Protein AF-A0A2T7SMP1-F1 (afdb_monomer_lite)

Sequence (210 aa):
MTGVRRISPHMARVTFGGPSLADFTLDGPDQQVKLYFPRPGQRVPRLPEAGTDGDVMRWYGAFQAIPEEERPWTRSYTVRSHDPLRATIDIDFVLHGDGDGAGTGPATSWARRAAPGAVLGMFGPSAYFATPVPLGTTDWLLLAGDETALPAIGTLVETLPAGARAVAYVEVVDTTEEQRFDTAGEVTVHWLHRGGAPAGRGGPLVAAVR

Foldseek 3Di:
DADWDAQFPFKIKDKDADPVLLPPDDPAFPFKKKKFAFDVPDQEADAFDDDPPPPLVCRVVSLVPPPPNRRTDIDIWGFLDADNVRSMTMTMDGQPDDDCCVPVDRRNNCSSVDDGPRYIDIDDDDPVPDDDDPAPPDQEEEAADEPRCVSRVLRRQQPHAAAHYYEYEYEYQDPRSDHDHNHNYHYHYHYHHQHPDDPPPCGPRVVVVD

Structure (mmCIF, N/CA/C/O backbone):
data_AF-A0A2T7SMP1-F1
#
_entry.id   AF-A0A2T7SMP1-F1
#
loop_
_atom_site.group_PDB
_atom_site.id
_atom_site.type_symbol
_atom_site.label_atom_id
_atom_site.label_alt_id
_atom_site.label_comp_id
_atom_site.label_asym_id
_atom_site.label_entity_id
_atom_site.label_seq_id
_atom_site.pdbx_PDB_ins_code
_atom_site.Cartn_x
_atom_site.Cartn_y
_atom_site.Cartn_z
_atom_site.occupancy
_atom_site.B_iso_or_equiv
_atom_site.auth_seq_id
_atom_site.auth_comp_id
_atom_site.auth_asym_id
_atom_site.auth_atom_id
_atom_site.pdbx_PDB_model_num
ATOM 1 N N . MET A 1 1 ? 10.612 -7.355 -7.972 1.00 91.94 1 MET A N 1
ATOM 2 C CA . MET A 1 1 ? 9.636 -8.216 -7.272 1.00 91.94 1 MET A CA 1
ATOM 3 C C . MET A 1 1 ? 10.308 -9.518 -6.867 1.00 91.94 1 MET A C 1
ATOM 5 O O . MET A 1 1 ? 10.956 -10.137 -7.707 1.00 91.94 1 MET A O 1
ATOM 9 N N . THR A 1 2 ? 10.132 -9.929 -5.615 1.00 96.12 2 THR A N 1
ATOM 10 C CA . THR A 1 2 ? 10.680 -11.167 -5.034 1.00 96.12 2 THR A CA 1
ATOM 11 C C . THR A 1 2 ? 9.598 -12.193 -4.680 1.00 96.12 2 THR A C 1
ATOM 13 O O . THR A 1 2 ? 9.907 -13.378 -4.615 1.00 96.12 2 THR A O 1
ATOM 16 N N . GLY A 1 3 ? 8.335 -11.780 -4.522 1.00 96.88 3 GLY A N 1
ATOM 17 C CA . GLY A 1 3 ? 7.224 -12.683 -4.212 1.00 96.88 3 GLY A CA 1
ATOM 18 C C . GLY A 1 3 ? 5.852 -12.074 -4.502 1.00 96.88 3 GLY A C 1
ATOM 19 O O . GLY A 1 3 ? 5.716 -10.858 -4.615 1.00 96.88 3 GLY A O 1
ATOM 20 N N . VAL A 1 4 ? 4.842 -12.931 -4.660 1.00 97.25 4 VAL A N 1
ATOM 21 C CA . VAL A 1 4 ? 3.424 -12.553 -4.781 1.00 97.25 4 VAL A CA 1
ATOM 22 C C . VAL A 1 4 ? 2.568 -13.568 -4.036 1.00 97.25 4 VAL A C 1
ATOM 24 O O . VAL A 1 4 ? 2.830 -14.769 -4.102 1.00 97.25 4 VAL A O 1
ATOM 27 N N . ARG A 1 5 ? 1.526 -13.092 -3.355 1.00 96.31 5 ARG A N 1
ATOM 28 C CA . ARG A 1 5 ? 0.488 -13.933 -2.750 1.00 96.31 5 ARG A CA 1
ATOM 29 C C . ARG A 1 5 ? -0.893 -13.320 -2.953 1.00 96.31 5 ARG A C 1
ATOM 31 O O . ARG A 1 5 ? -1.039 -12.099 -2.944 1.00 96.31 5 ARG A O 1
ATOM 38 N N . ARG A 1 6 ? -1.914 -14.160 -3.116 1.00 96.00 6 ARG A N 1
ATOM 39 C CA . ARG A 1 6 ? -3.316 -13.720 -3.061 1.00 96.00 6 ARG A CA 1
ATOM 40 C C . ARG A 1 6 ? -3.722 -13.548 -1.599 1.00 96.00 6 ARG A C 1
ATOM 42 O O . ARG A 1 6 ? -3.486 -14.449 -0.799 1.00 96.00 6 ARG A O 1
ATOM 49 N N . ILE A 1 7 ? -4.258 -12.378 -1.2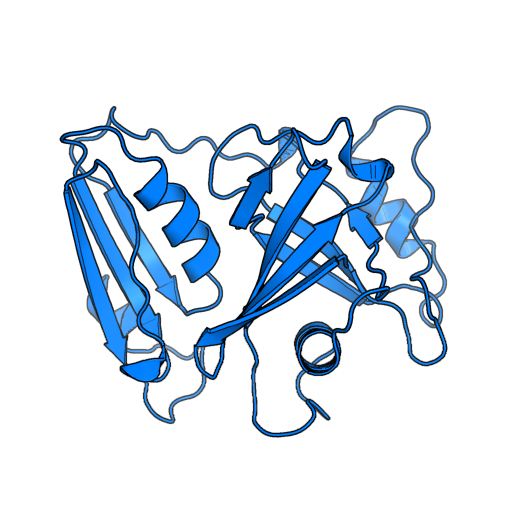67 1.00 97.25 7 ILE A N 1
ATOM 50 C CA . ILE A 1 7 ? -4.800 -12.051 0.060 1.00 97.25 7 ILE A CA 1
ATOM 51 C C . ILE A 1 7 ? -6.271 -12.449 0.119 1.00 97.25 7 ILE A C 1
ATOM 53 O O . ILE A 1 7 ? -6.702 -13.108 1.056 1.00 97.25 7 ILE A O 1
ATOM 57 N N . SER A 1 8 ? -6.981 -12.100 -0.945 1.00 96.56 8 SER A N 1
ATOM 58 C CA . SER A 1 8 ? -8.373 -12.411 -1.242 1.00 96.56 8 SER A CA 1
ATOM 59 C C . SER A 1 8 ? -8.496 -12.653 -2.758 1.00 96.56 8 SER A C 1
ATOM 61 O O . SER A 1 8 ? -7.500 -12.489 -3.486 1.00 96.56 8 SER A O 1
ATOM 63 N N . PRO A 1 9 ? -9.669 -13.055 -3.278 1.00 94.56 9 PRO A N 1
ATOM 64 C CA . PRO A 1 9 ? -9.883 -13.176 -4.721 1.00 94.56 9 PRO A CA 1
ATOM 65 C C . PRO A 1 9 ? -9.501 -11.917 -5.518 1.00 94.56 9 PRO A C 1
ATOM 67 O O . PRO A 1 9 ? -8.866 -12.036 -6.573 1.00 94.56 9 PRO A O 1
ATOM 70 N N . HIS A 1 10 ? -9.796 -10.725 -4.989 1.00 93.94 10 HIS A N 1
ATOM 71 C CA . HIS A 1 10 ? -9.560 -9.440 -5.649 1.00 93.94 10 HIS A CA 1
ATOM 72 C C . HIS A 1 10 ? -8.404 -8.615 -5.066 1.00 93.94 10 HIS A C 1
ATOM 74 O O . HIS A 1 10 ? -8.200 -7.479 -5.499 1.00 93.94 10 HIS A O 1
ATOM 80 N N . MET A 1 11 ? -7.572 -9.176 -4.181 1.00 96.81 11 MET A N 1
ATOM 81 C CA . MET A 1 11 ? -6.364 -8.505 -3.688 1.00 96.81 11 MET A CA 1
ATOM 82 C C . MET A 1 11 ? -5.120 -9.394 -3.753 1.00 96.81 11 MET A C 1
ATOM 84 O O . MET A 1 11 ? -5.096 -10.532 -3.279 1.00 96.81 11 MET A O 1
ATOM 88 N N . ALA A 1 12 ? -4.037 -8.855 -4.316 1.00 97.44 12 ALA A N 1
ATOM 89 C CA . ALA A 1 12 ? -2.725 -9.499 -4.322 1.00 97.44 12 ALA A CA 1
ATOM 90 C C . ALA A 1 12 ? -1.701 -8.654 -3.576 1.00 97.44 12 ALA A C 1
ATOM 92 O O . ALA A 1 12 ? -1.540 -7.479 -3.891 1.00 97.44 12 ALA A O 1
ATOM 93 N N . ARG A 1 13 ? -0.936 -9.277 -2.683 1.00 98.31 13 ARG A N 1
ATOM 94 C CA . ARG A 1 13 ? 0.256 -8.663 -2.107 1.00 98.31 13 ARG A CA 1
ATOM 95 C C . ARG A 1 13 ? 1.464 -9.021 -2.935 1.00 98.31 13 ARG A C 1
ATOM 97 O O . ARG A 1 13 ? 1.716 -10.203 -3.186 1.00 98.31 13 ARG A O 1
ATOM 104 N N . VAL A 1 14 ? 2.214 -8.007 -3.332 1.00 98.50 14 VAL A N 1
ATOM 105 C CA . VAL A 1 14 ? 3.463 -8.159 -4.067 1.00 98.50 14 VAL A CA 1
ATOM 106 C C . VAL A 1 14 ? 4.607 -7.640 -3.214 1.00 98.50 14 VAL A C 1
ATOM 108 O O . VAL A 1 14 ? 4.608 -6.478 -2.811 1.00 98.50 14 VAL A O 1
ATOM 111 N N . THR A 1 15 ? 5.595 -8.500 -2.990 1.00 98.50 15 THR A N 1
ATOM 112 C CA . THR A 1 15 ? 6.830 -8.154 -2.291 1.00 98.50 15 THR A CA 1
ATOM 113 C C . THR A 1 15 ? 7.858 -7.663 -3.303 1.00 98.50 15 THR A C 1
ATOM 115 O O . THR A 1 15 ? 8.213 -8.356 -4.271 1.00 98.50 15 THR A O 1
ATOM 118 N N . PHE A 1 16 ? 8.361 -6.457 -3.082 1.00 98.12 16 PHE A N 1
ATOM 119 C CA . PHE A 1 16 ? 9.477 -5.876 -3.812 1.00 98.12 16 PHE A CA 1
ATOM 120 C C . PHE A 1 16 ? 10.720 -5.906 -2.937 1.00 98.12 16 PHE A C 1
ATOM 122 O O . PHE A 1 16 ? 10.654 -5.708 -1.734 1.00 98.12 16 PHE A O 1
ATOM 129 N N . GLY A 1 17 ? 11.855 -6.171 -3.567 1.00 96.38 17 GLY A N 1
ATOM 130 C CA . GLY A 1 17 ? 13.166 -6.198 -2.940 1.00 96.38 17 GLY A CA 1
ATOM 131 C C . GLY A 1 17 ? 14.204 -5.710 -3.938 1.00 96.38 17 GLY A C 1
ATOM 132 O O . GLY A 1 17 ? 13.927 -5.650 -5.143 1.00 96.38 17 GLY A O 1
ATOM 133 N N . GLY A 1 18 ? 15.395 -5.403 -3.442 1.00 90.88 18 GLY A N 1
ATOM 134 C CA . GLY A 1 18 ? 16.550 -5.045 -4.257 1.00 90.88 18 GLY A CA 1
ATOM 135 C C . GLY A 1 18 ? 17.440 -4.015 -3.565 1.00 90.88 18 GLY A C 1
ATOM 136 O O . GLY A 1 18 ? 17.002 -3.384 -2.605 1.00 90.88 18 GLY A O 1
ATOM 137 N N . PRO A 1 19 ? 18.673 -3.802 -4.060 1.00 90.44 19 PRO A N 1
ATOM 138 C CA . PRO A 1 19 ? 19.633 -2.902 -3.418 1.00 90.44 19 PRO A CA 1
ATOM 139 C C . PRO A 1 19 ? 19.123 -1.465 -3.241 1.00 90.44 19 PRO A C 1
ATOM 141 O O . PRO A 1 19 ? 19.482 -0.804 -2.278 1.00 90.44 19 PRO A O 1
ATOM 144 N N . SER A 1 20 ? 18.241 -0.993 -4.128 1.00 90.06 20 SER A N 1
ATOM 145 C CA . SER A 1 20 ? 17.636 0.346 -4.053 1.00 90.06 20 SER A CA 1
ATOM 146 C C . SER A 1 20 ? 16.701 0.561 -2.854 1.00 90.06 20 SER A C 1
ATOM 148 O O . SER A 1 20 ? 16.248 1.682 -2.658 1.00 90.06 20 SER A O 1
ATOM 150 N N . LEU A 1 21 ? 16.385 -0.485 -2.082 1.00 94.81 21 LEU A N 1
ATOM 151 C CA . LEU A 1 21 ? 15.593 -0.395 -0.851 1.00 94.81 21 LEU A CA 1
ATOM 152 C C . LEU A 1 21 ? 16.450 -0.450 0.423 1.00 94.81 21 LEU A C 1
ATOM 154 O O . LEU A 1 21 ? 15.887 -0.462 1.511 1.00 94.81 21 LEU A O 1
ATOM 158 N N . ALA A 1 22 ? 17.784 -0.493 0.315 1.00 92.25 22 ALA A N 1
ATOM 159 C CA . ALA A 1 22 ? 18.668 -0.609 1.480 1.00 92.25 22 ALA A CA 1
ATOM 160 C C . ALA A 1 22 ? 18.499 0.549 2.480 1.00 92.25 22 ALA A C 1
ATOM 162 O O . ALA A 1 22 ? 18.493 0.316 3.684 1.00 92.25 22 ALA A O 1
ATOM 163 N N . ASP A 1 23 ? 18.293 1.764 1.970 1.00 90.88 23 ASP A N 1
ATOM 164 C CA . ASP A 1 23 ? 18.106 2.980 2.771 1.00 90.88 23 ASP A CA 1
ATOM 165 C C . ASP A 1 23 ? 16.633 3.427 2.817 1.00 90.88 23 ASP A C 1
ATOM 167 O O . ASP A 1 23 ? 16.328 4.582 3.114 1.00 90.88 23 ASP A O 1
ATOM 171 N N . PHE A 1 24 ? 15.699 2.538 2.463 1.00 93.38 24 PHE A N 1
ATOM 172 C CA . PHE A 1 24 ? 14.277 2.856 2.470 1.00 93.38 24 PHE A CA 1
ATOM 173 C C . PHE A 1 24 ? 13.780 3.036 3.906 1.00 93.38 24 PHE A C 1
ATOM 175 O O . PHE A 1 24 ? 14.032 2.204 4.776 1.00 93.38 24 PHE A O 1
ATOM 182 N N . THR A 1 25 ? 13.020 4.098 4.154 1.00 91.88 25 THR A N 1
ATOM 183 C CA . THR A 1 25 ? 12.406 4.362 5.456 1.00 91.88 25 THR A CA 1
ATOM 184 C C . THR A 1 25 ? 10.935 4.715 5.303 1.00 91.88 25 THR A C 1
ATOM 186 O O . THR A 1 25 ? 10.490 5.206 4.264 1.00 91.88 25 THR A O 1
ATOM 189 N N . LEU A 1 26 ? 10.179 4.440 6.365 1.00 91.31 26 LEU A N 1
ATOM 190 C CA . LEU A 1 26 ? 8.826 4.940 6.551 1.00 91.31 26 LEU A CA 1
ATOM 191 C C . LEU A 1 26 ? 8.829 5.895 7.747 1.00 91.31 26 LEU A C 1
ATOM 193 O O . LEU A 1 26 ? 9.394 5.576 8.791 1.00 91.31 26 LEU A O 1
ATOM 197 N N . ASP A 1 27 ? 8.187 7.043 7.586 1.00 89.56 27 ASP A N 1
ATOM 198 C CA . ASP A 1 27 ? 7.904 8.024 8.633 1.00 89.56 27 ASP A CA 1
ATOM 199 C C . ASP A 1 27 ? 6.663 7.638 9.460 1.00 89.56 27 ASP A C 1
ATOM 201 O O . ASP A 1 27 ? 6.461 8.156 10.557 1.00 89.56 27 ASP A O 1
ATOM 205 N N . GLY A 1 28 ? 5.814 6.740 8.946 1.00 90.00 28 GLY A N 1
ATOM 206 C CA . GLY A 1 28 ? 4.606 6.290 9.633 1.00 90.00 28 GLY A CA 1
ATOM 207 C C . GLY A 1 28 ? 3.697 5.401 8.777 1.00 90.00 28 GLY A C 1
ATOM 208 O O . GLY A 1 28 ? 4.055 5.041 7.652 1.00 90.00 28 GLY A O 1
ATOM 209 N N . PRO A 1 29 ? 2.518 5.025 9.303 1.00 93.44 29 PRO A N 1
ATOM 210 C CA . PRO A 1 29 ? 1.488 4.335 8.531 1.00 93.44 29 PRO A CA 1
ATOM 211 C C . PRO A 1 29 ? 0.877 5.252 7.461 1.00 93.44 29 PRO A C 1
ATOM 213 O O . PRO A 1 29 ? 1.098 6.462 7.460 1.00 93.44 29 PRO A O 1
ATOM 216 N N . ASP A 1 30 ? 0.103 4.662 6.548 1.00 93.50 30 ASP A N 1
ATOM 217 C CA . ASP A 1 30 ? -0.563 5.353 5.433 1.00 93.50 30 ASP A CA 1
ATOM 218 C C . ASP A 1 30 ? 0.387 6.172 4.533 1.00 93.50 30 ASP A C 1
ATOM 220 O O . ASP A 1 30 ? 0.048 7.211 3.965 1.00 93.50 30 ASP A O 1
ATOM 224 N N . GLN A 1 31 ? 1.626 5.702 4.373 1.00 93.38 31 GLN A N 1
ATOM 225 C CA . GLN A 1 31 ? 2.548 6.300 3.417 1.00 93.38 31 GLN A CA 1
ATOM 226 C C . GLN A 1 31 ? 2.385 5.699 2.026 1.00 93.38 31 GLN A C 1
ATOM 228 O O . GLN A 1 31 ? 2.360 4.481 1.834 1.00 93.38 31 GLN A O 1
ATOM 233 N N . GLN A 1 32 ? 2.321 6.585 1.033 1.00 92.69 32 GLN A N 1
ATOM 234 C CA . GLN A 1 32 ? 2.176 6.214 -0.367 1.00 92.69 32 GLN A CA 1
ATOM 235 C C . GLN A 1 32 ? 3.464 6.398 -1.172 1.00 92.69 32 GLN A C 1
ATOM 237 O O . GLN A 1 32 ? 4.263 7.307 -0.943 1.00 92.69 32 GLN A O 1
ATOM 242 N N . VAL A 1 33 ? 3.592 5.573 -2.204 1.00 95.00 33 VAL A N 1
ATOM 243 C CA . VAL A 1 33 ? 4.583 5.683 -3.274 1.00 95.00 33 VAL A CA 1
ATOM 244 C C . VAL A 1 33 ? 3.887 5.905 -4.612 1.00 95.00 33 VAL A C 1
ATOM 246 O O . VAL A 1 33 ? 2.733 5.517 -4.812 1.00 95.00 33 VAL A O 1
ATOM 249 N N . LYS A 1 34 ? 4.603 6.496 -5.569 1.00 94.62 34 LYS A N 1
ATOM 250 C CA . LYS A 1 34 ? 4.237 6.421 -6.987 1.00 94.62 34 LYS A CA 1
ATOM 251 C C . LYS A 1 34 ? 4.958 5.236 -7.606 1.00 94.62 34 LYS A C 1
ATOM 253 O O . LYS A 1 34 ? 6.185 5.202 -7.617 1.00 94.62 34 LYS A O 1
ATOM 258 N N . LEU A 1 35 ? 4.204 4.294 -8.158 1.00 96.62 35 LEU A N 1
ATOM 259 C CA . LEU A 1 35 ? 4.761 3.198 -8.942 1.00 96.62 35 LEU A CA 1
ATOM 260 C C . LEU A 1 35 ? 4.742 3.546 -10.425 1.00 96.62 35 LEU A C 1
ATOM 262 O O . LEU A 1 35 ? 3.717 3.989 -10.947 1.00 96.62 35 LEU A O 1
ATOM 266 N N . TYR A 1 36 ? 5.863 3.307 -11.097 1.00 96.81 36 TYR A N 1
ATOM 267 C CA . TYR A 1 36 ? 6.014 3.431 -12.541 1.00 96.81 36 TYR A CA 1
ATOM 268 C C . TYR A 1 36 ? 5.921 2.050 -13.185 1.00 96.81 36 TYR A C 1
ATOM 270 O O . TYR A 1 36 ? 6.739 1.169 -12.912 1.00 96.81 36 TYR A O 1
ATOM 278 N N . PHE A 1 37 ? 4.933 1.869 -14.056 1.00 96.25 37 PHE A N 1
ATOM 279 C CA . PHE A 1 37 ? 4.685 0.629 -14.780 1.00 96.25 37 PHE A CA 1
ATOM 280 C C . PHE A 1 37 ? 5.280 0.713 -16.186 1.00 96.25 37 PHE A C 1
ATOM 282 O O . PHE A 1 37 ? 5.068 1.721 -16.872 1.00 96.25 37 PHE A O 1
ATOM 289 N N . PRO A 1 38 ? 5.999 -0.330 -16.635 1.00 94.25 38 PRO A N 1
ATOM 290 C CA . PRO A 1 38 ? 6.563 -0.362 -17.977 1.00 94.25 38 PRO A CA 1
ATOM 291 C C . PRO A 1 38 ? 5.463 -0.335 -19.044 1.00 94.25 38 PRO A C 1
ATOM 293 O O . PRO A 1 38 ? 4.367 -0.870 -18.845 1.00 94.25 38 PRO A O 1
ATOM 296 N N . ARG A 1 39 ? 5.767 0.269 -20.195 1.00 92.75 39 ARG A N 1
ATOM 297 C CA . ARG A 1 39 ? 4.910 0.203 -21.385 1.00 92.75 39 ARG A CA 1
ATOM 298 C C . ARG A 1 39 ? 4.996 -1.175 -22.052 1.00 92.75 39 ARG A C 1
ATOM 300 O O . ARG A 1 39 ? 5.945 -1.921 -21.797 1.00 92.75 39 ARG A O 1
ATOM 307 N N . PRO A 1 40 ? 4.030 -1.544 -22.916 1.00 88.44 40 PRO A N 1
ATOM 308 C CA . PRO A 1 40 ? 4.137 -2.758 -23.721 1.00 88.44 40 PRO A CA 1
ATOM 309 C C . PRO A 1 40 ? 5.488 -2.828 -24.448 1.00 88.44 40 PRO A C 1
ATOM 311 O O . PRO A 1 40 ? 5.928 -1.849 -25.039 1.00 88.44 40 PRO A O 1
ATOM 314 N N . GLY A 1 41 ? 6.164 -3.976 -24.364 1.00 88.75 41 GLY A N 1
ATOM 315 C CA . GLY A 1 41 ? 7.509 -4.171 -24.924 1.00 88.75 41 GLY A CA 1
ATOM 316 C C . GLY A 1 41 ? 8.669 -3.770 -24.002 1.00 88.75 41 GLY A C 1
ATOM 317 O O . GLY A 1 41 ? 9.805 -4.155 -24.268 1.00 88.75 41 GLY A O 1
ATOM 318 N N . GLN A 1 42 ? 8.417 -3.078 -22.886 1.00 91.50 42 GLN A N 1
ATOM 319 C CA . GLN A 1 42 ? 9.446 -2.731 -21.904 1.00 91.50 42 GLN A CA 1
ATOM 320 C C . GLN A 1 42 ? 9.476 -3.739 -20.745 1.00 91.50 42 GLN A C 1
ATOM 322 O O . GLN A 1 42 ? 8.447 -4.080 -20.164 1.00 91.50 42 GLN A O 1
ATOM 327 N N . ARG A 1 43 ? 10.677 -4.194 -20.362 1.00 90.38 43 ARG A N 1
ATOM 328 C CA . ARG A 1 43 ? 10.877 -5.003 -19.139 1.00 90.38 43 ARG A CA 1
ATOM 329 C C . ARG A 1 43 ? 11.032 -4.152 -17.879 1.00 90.38 43 ARG A C 1
ATOM 331 O O . ARG A 1 43 ? 10.679 -4.598 -16.793 1.00 90.38 43 ARG A O 1
ATOM 338 N N . VAL A 1 44 ? 11.597 -2.959 -18.039 1.00 93.38 44 VAL A N 1
ATOM 339 C CA . VAL A 1 44 ? 11.878 -1.981 -16.985 1.00 93.38 44 VAL A CA 1
ATOM 340 C C . VAL A 1 44 ? 11.308 -0.644 -17.464 1.00 93.38 44 VAL A C 1
ATOM 342 O O . VAL A 1 44 ? 11.516 -0.308 -18.632 1.00 93.38 44 VAL A O 1
ATOM 345 N N . PRO A 1 45 ? 10.564 0.100 -16.630 1.00 94.38 45 PRO A N 1
ATOM 346 C CA . PRO A 1 45 ? 10.021 1.398 -17.024 1.00 94.38 45 PRO A CA 1
ATOM 347 C C . PRO A 1 45 ? 11.132 2.429 -17.238 1.00 94.38 45 PRO A C 1
ATOM 349 O O . PRO A 1 45 ? 12.125 2.442 -16.508 1.00 94.38 45 PRO A O 1
ATOM 352 N N . ARG A 1 46 ? 10.929 3.353 -18.183 1.00 94.06 46 ARG A N 1
ATOM 353 C CA . ARG A 1 46 ? 11.755 4.561 -18.286 1.00 94.06 46 ARG A CA 1
ATOM 354 C C . ARG A 1 46 ? 11.489 5.446 -17.068 1.00 94.06 46 ARG A C 1
ATOM 356 O O . ARG A 1 46 ? 10.377 5.938 -16.904 1.00 94.06 46 ARG A O 1
ATOM 363 N N . LEU A 1 47 ? 12.482 5.634 -16.204 1.00 93.38 47 LEU A N 1
ATOM 364 C CA . LEU A 1 47 ? 12.330 6.487 -15.024 1.00 93.38 47 LEU A CA 1
ATOM 365 C C . LEU A 1 47 ? 12.558 7.965 -15.378 1.00 93.38 47 LEU A C 1
ATOM 367 O O . LEU A 1 47 ? 13.366 8.247 -16.269 1.00 93.38 47 LEU A O 1
ATOM 371 N N . PRO A 1 48 ? 11.876 8.901 -14.691 1.00 90.00 48 PRO A N 1
ATOM 372 C CA . PRO A 1 48 ? 12.241 10.314 -14.722 1.00 90.00 48 PRO A CA 1
ATOM 373 C C . PRO A 1 48 ? 13.695 10.501 -14.295 1.00 90.00 48 PRO A C 1
ATOM 375 O O . PRO A 1 48 ? 14.169 9.805 -13.396 1.00 90.00 48 PRO A O 1
ATOM 378 N N . GLU A 1 49 ? 14.395 11.445 -14.921 1.00 85.31 49 GLU A N 1
ATOM 379 C CA . GLU A 1 49 ? 15.737 11.817 -14.478 1.00 85.31 49 GLU A CA 1
ATOM 380 C C . GLU A 1 49 ? 15.668 12.394 -13.061 1.00 85.31 49 GLU A C 1
ATOM 382 O O . GLU A 1 49 ? 14.827 13.245 -12.758 1.00 85.31 49 GLU A O 1
ATOM 387 N N . ALA A 1 50 ? 16.527 11.892 -12.173 1.00 75.06 50 ALA A N 1
ATOM 388 C CA . ALA A 1 50 ? 16.601 12.390 -10.810 1.00 75.06 50 ALA A CA 1
ATOM 389 C C . ALA A 1 50 ? 17.191 13.807 -10.813 1.00 75.06 50 ALA A C 1
ATOM 391 O O . ALA A 1 50 ? 18.245 14.044 -11.406 1.00 75.06 50 ALA A O 1
ATOM 392 N N . GLY A 1 51 ? 16.528 14.743 -10.131 1.00 69.44 51 GLY A N 1
ATOM 393 C CA . GLY A 1 51 ? 17.111 16.053 -9.854 1.00 69.44 51 GLY A CA 1
ATOM 394 C C . GLY A 1 51 ? 18.352 15.907 -8.971 1.00 69.44 51 GLY A C 1
ATOM 395 O O . GLY A 1 51 ? 18.375 15.090 -8.053 1.00 69.44 51 GLY A O 1
ATOM 396 N N . THR A 1 52 ? 19.394 16.690 -9.241 1.00 71.81 52 THR A N 1
ATOM 397 C CA . THR A 1 52 ? 20.658 16.655 -8.480 1.00 71.81 52 THR A CA 1
ATOM 398 C C . THR A 1 52 ? 20.635 17.521 -7.218 1.00 71.81 52 THR A C 1
ATOM 400 O O . THR A 1 52 ? 21.610 17.554 -6.477 1.00 71.81 52 THR A O 1
ATOM 403 N N . ASP A 1 53 ? 19.554 18.264 -6.994 1.00 72.25 53 ASP A N 1
ATOM 404 C CA . ASP A 1 53 ? 19.399 19.287 -5.954 1.00 72.25 53 ASP A CA 1
ATOM 405 C C . ASP A 1 53 ? 18.509 18.848 -4.781 1.00 72.25 53 ASP A C 1
ATOM 407 O O . ASP A 1 53 ? 18.330 19.607 -3.831 1.00 72.25 53 ASP A O 1
ATOM 411 N N . GLY A 1 54 ? 17.955 17.633 -4.832 1.00 69.19 54 GLY A N 1
ATOM 412 C CA . GLY A 1 54 ? 17.068 17.108 -3.793 1.00 69.19 54 GLY A CA 1
ATOM 413 C C . GLY A 1 54 ? 15.671 17.739 -3.776 1.00 69.19 54 GLY A C 1
ATOM 414 O O . GLY A 1 54 ? 14.902 17.465 -2.855 1.00 69.19 54 GLY A O 1
ATOM 415 N N . ASP A 1 55 ? 15.312 18.553 -4.777 1.00 79.88 55 ASP A N 1
ATOM 416 C CA . ASP A 1 55 ? 13.974 19.134 -4.885 1.00 79.88 55 ASP A CA 1
ATOM 417 C C . ASP A 1 55 ? 12.965 18.059 -5.307 1.00 79.88 55 ASP A C 1
ATOM 419 O O . ASP A 1 55 ? 12.777 17.744 -6.490 1.00 79.88 55 ASP A O 1
ATOM 423 N N . VAL A 1 56 ? 12.286 17.500 -4.304 1.00 75.81 56 VAL A N 1
ATOM 424 C CA . VAL A 1 56 ? 11.291 16.442 -4.486 1.00 75.81 56 VAL A CA 1
ATOM 425 C C . VAL A 1 56 ? 10.136 16.859 -5.381 1.00 75.81 56 VAL A C 1
ATOM 427 O O . VAL A 1 56 ? 9.470 15.964 -5.877 1.00 75.81 56 VAL A O 1
ATOM 430 N N . MET A 1 57 ? 9.891 18.153 -5.627 1.00 81.88 57 MET A N 1
ATOM 431 C CA . MET A 1 57 ? 8.790 18.629 -6.472 1.00 81.88 57 MET A CA 1
ATOM 432 C C . MET A 1 57 ? 9.116 18.580 -7.969 1.00 81.88 57 MET A C 1
ATOM 434 O O . MET A 1 57 ? 8.199 18.514 -8.793 1.00 81.88 57 MET A O 1
ATOM 438 N N . ARG A 1 58 ? 10.400 18.519 -8.349 1.00 84.44 58 ARG A N 1
ATOM 439 C CA . ARG A 1 58 ? 10.828 18.444 -9.762 1.00 84.44 58 ARG A CA 1
ATOM 440 C C . ARG A 1 58 ? 10.521 17.114 -10.435 1.00 84.44 58 ARG A C 1
ATOM 442 O O . ARG A 1 58 ? 10.505 17.050 -11.666 1.00 84.44 58 ARG A O 1
ATOM 449 N N . TRP A 1 59 ? 10.212 16.079 -9.652 1.00 86.25 59 TRP A N 1
ATOM 450 C CA . TRP A 1 59 ? 9.874 14.748 -10.160 1.00 86.25 59 TRP A CA 1
ATOM 451 C C . TRP A 1 59 ? 8.794 14.793 -11.248 1.00 86.25 59 TRP A C 1
ATOM 453 O O . TRP A 1 59 ?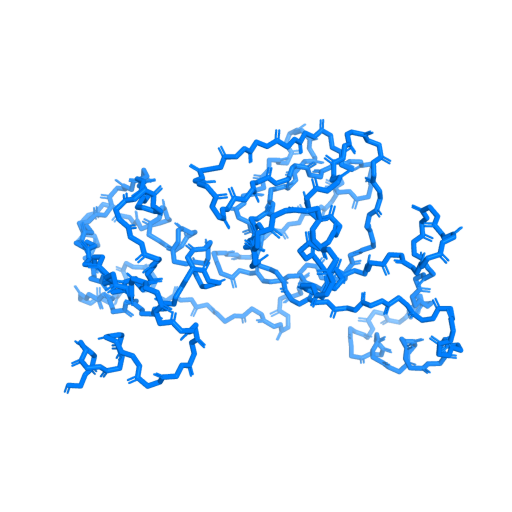 8.887 14.072 -12.240 1.00 86.25 59 TRP A O 1
ATOM 463 N N . TYR A 1 60 ? 7.787 15.660 -11.087 1.00 86.81 60 TYR A N 1
ATOM 464 C CA . TYR A 1 60 ? 6.655 15.727 -12.002 1.00 86.81 60 TYR A CA 1
ATOM 465 C C . TYR A 1 60 ? 7.042 16.363 -13.339 1.00 86.81 60 TYR A C 1
ATOM 467 O O . TYR A 1 60 ? 6.634 15.871 -14.389 1.00 86.81 60 TYR A O 1
ATOM 475 N N . GLY A 1 61 ? 7.890 17.396 -13.316 1.00 88.88 61 GLY A N 1
ATOM 476 C CA . GLY A 1 61 ? 8.450 17.994 -14.529 1.00 88.88 61 GLY A CA 1
ATOM 477 C C . GLY A 1 61 ? 9.330 17.005 -15.296 1.00 88.88 61 GLY A C 1
ATOM 478 O O . GLY A 1 61 ? 9.135 16.812 -16.494 1.00 88.88 61 GLY A O 1
ATOM 479 N N . ALA A 1 62 ? 10.226 16.301 -14.597 1.00 90.06 62 ALA A N 1
ATOM 480 C CA . ALA A 1 62 ? 11.064 15.257 -15.194 1.00 90.06 62 ALA A CA 1
ATOM 481 C C . ALA A 1 62 ? 10.227 14.099 -15.769 1.00 90.06 62 ALA A C 1
ATOM 483 O O . ALA A 1 62 ? 10.521 13.582 -16.844 1.00 90.06 62 ALA A O 1
ATOM 484 N N . PHE A 1 63 ? 9.143 13.717 -15.089 1.00 92.25 63 PHE A N 1
ATOM 485 C CA . PHE A 1 63 ? 8.197 12.719 -15.582 1.00 92.25 63 PHE A CA 1
ATOM 486 C C . PHE A 1 63 ? 7.477 13.182 -16.856 1.00 92.25 63 PHE A C 1
ATOM 488 O O . PHE A 1 63 ? 7.364 12.416 -17.815 1.00 92.25 63 PHE A O 1
ATOM 495 N N . GLN A 1 64 ? 7.014 14.435 -16.895 1.00 92.50 64 GLN A N 1
ATOM 496 C CA . GLN A 1 64 ? 6.371 15.013 -18.076 1.00 92.50 64 GLN A CA 1
ATOM 497 C C . GLN A 1 64 ? 7.339 15.209 -19.253 1.00 92.50 64 GLN A C 1
ATOM 499 O O . GLN A 1 64 ? 6.900 15.170 -20.399 1.00 92.50 64 GLN A O 1
ATOM 504 N N . ALA A 1 65 ? 8.641 15.358 -19.003 1.00 94.12 65 ALA A N 1
ATOM 505 C CA . ALA A 1 65 ? 9.646 15.493 -20.056 1.00 94.12 65 ALA A CA 1
ATOM 506 C C . ALA A 1 65 ? 9.890 14.194 -20.852 1.00 94.12 65 ALA A C 1
ATOM 508 O O . ALA A 1 65 ? 10.355 14.256 -21.989 1.00 94.12 65 ALA A O 1
ATOM 509 N N . ILE A 1 66 ? 9.555 13.020 -20.301 1.00 94.25 66 ILE A N 1
ATOM 510 C CA . ILE A 1 66 ? 9.662 11.746 -21.033 1.00 94.25 66 ILE A CA 1
ATOM 511 C C . ILE A 1 66 ? 8.631 11.735 -22.178 1.00 94.25 66 ILE A C 1
ATOM 513 O O . ILE A 1 66 ? 7.464 12.029 -21.895 1.00 94.25 66 ILE A O 1
ATOM 517 N N . PRO A 1 67 ? 8.993 11.367 -23.427 1.00 94.56 67 PRO A N 1
ATOM 518 C CA . PRO A 1 67 ? 8.042 11.209 -24.534 1.00 94.56 67 PRO A CA 1
ATOM 519 C C . PRO A 1 67 ? 6.870 10.297 -24.164 1.00 94.56 67 PRO A C 1
ATOM 521 O O . PRO A 1 67 ? 7.061 9.293 -23.483 1.00 94.56 67 PRO A O 1
ATOM 524 N N . GLU A 1 68 ? 5.649 10.620 -24.594 1.00 92.31 68 GLU A N 1
ATOM 525 C CA . GLU A 1 68 ? 4.432 9.936 -24.125 1.00 92.31 68 GLU A CA 1
ATOM 526 C C . GLU A 1 68 ? 4.445 8.415 -24.359 1.00 92.31 68 GLU A C 1
ATOM 528 O O . GLU A 1 68 ? 4.016 7.655 -23.484 1.00 92.31 68 GLU A O 1
ATOM 533 N N . GLU A 1 69 ? 4.974 7.977 -25.504 1.00 91.44 69 GLU A N 1
ATOM 534 C CA . GLU A 1 69 ? 5.137 6.564 -25.869 1.00 91.44 69 GLU A CA 1
ATOM 535 C C . GLU A 1 69 ? 6.071 5.784 -24.934 1.00 91.44 69 GLU A C 1
ATOM 537 O O . GLU A 1 69 ? 5.853 4.597 -24.692 1.00 91.44 69 GLU A O 1
ATOM 542 N N . GLU A 1 70 ? 7.072 6.452 -24.360 1.00 92.62 70 GLU A N 1
ATOM 543 C CA . GLU A 1 70 ? 8.038 5.868 -23.427 1.00 92.62 70 GLU A CA 1
ATOM 544 C C . GLU A 1 70 ? 7.673 6.134 -21.964 1.00 92.62 70 GLU A C 1
ATOM 546 O O . GLU A 1 70 ? 8.129 5.416 -21.069 1.00 92.62 70 GLU A O 1
ATOM 551 N N . ARG A 1 71 ? 6.850 7.158 -21.710 1.00 95.81 71 ARG A N 1
ATOM 552 C CA . ARG A 1 71 ? 6.492 7.619 -20.371 1.00 95.81 71 ARG A CA 1
ATOM 553 C C . ARG A 1 71 ? 5.727 6.517 -19.647 1.00 95.81 71 ARG A C 1
ATOM 555 O O . ARG A 1 71 ? 4.646 6.129 -20.112 1.00 95.81 71 ARG A O 1
ATOM 562 N N . PRO A 1 72 ? 6.233 6.013 -18.509 1.00 96.06 72 PRO A N 1
ATOM 563 C CA . PRO A 1 72 ? 5.598 4.906 -17.816 1.00 96.06 72 PRO A CA 1
ATOM 564 C C . PRO A 1 72 ? 4.211 5.313 -17.327 1.00 96.06 72 PRO A C 1
ATOM 566 O O . PRO A 1 72 ? 3.952 6.477 -17.003 1.00 96.06 72 PRO A O 1
ATOM 569 N N . TRP A 1 73 ? 3.306 4.344 -17.221 1.00 95.25 73 TRP A N 1
ATOM 570 C CA . TRP A 1 73 ? 2.075 4.596 -16.480 1.00 95.25 73 TRP A CA 1
ATOM 571 C C . TRP A 1 73 ? 2.412 4.786 -15.003 1.00 95.25 73 TRP A C 1
ATOM 573 O O . TRP A 1 73 ? 3.275 4.089 -14.479 1.00 95.25 73 TRP A O 1
ATOM 583 N N . THR A 1 74 ? 1.726 5.701 -14.320 1.00 94.81 74 THR A N 1
ATOM 584 C CA . THR A 1 74 ? 1.947 5.959 -12.890 1.00 94.81 74 THR A CA 1
ATOM 585 C C . THR A 1 74 ? 0.677 5.748 -12.076 1.00 94.81 74 THR A C 1
ATOM 587 O O . THR A 1 74 ? -0.412 6.118 -12.525 1.00 94.81 74 THR A O 1
ATOM 590 N N . ARG A 1 75 ? 0.788 5.136 -10.893 1.00 95.44 75 ARG A N 1
ATOM 591 C CA . ARG A 1 75 ? -0.307 4.996 -9.917 1.00 95.44 75 ARG A CA 1
ATOM 592 C C . ARG A 1 75 ? 0.219 5.172 -8.495 1.00 95.44 75 ARG A C 1
ATOM 594 O O . ARG A 1 75 ? 1.352 4.789 -8.211 1.00 95.44 75 ARG A O 1
ATOM 601 N N . SER A 1 76 ? -0.612 5.749 -7.628 1.00 94.88 76 SER A N 1
ATOM 602 C CA . SER A 1 76 ? -0.373 5.765 -6.180 1.00 94.88 76 SER A CA 1
ATOM 603 C C . SER A 1 76 ? -0.672 4.398 -5.588 1.00 94.88 76 SER A C 1
ATOM 605 O O . SER A 1 76 ? -1.679 3.795 -5.950 1.00 94.88 76 SER A O 1
ATOM 607 N N . TYR A 1 77 ? 0.172 3.968 -4.659 1.00 97.31 77 TYR A N 1
ATOM 608 C CA . TYR A 1 77 ? -0.041 2.782 -3.841 1.00 97.31 77 TYR A CA 1
ATOM 609 C C . TYR A 1 77 ? 0.445 3.030 -2.420 1.00 97.31 77 TYR A C 1
ATOM 611 O O . TYR A 1 77 ? 1.475 3.676 -2.231 1.00 97.31 77 TYR A O 1
ATOM 619 N N . THR A 1 78 ? -0.264 2.483 -1.438 1.00 97.00 78 THR A N 1
ATOM 620 C CA . THR A 1 78 ? 0.191 2.439 -0.046 1.00 97.00 78 THR A CA 1
ATOM 621 C C . THR A 1 78 ? 1.308 1.410 0.109 1.00 97.00 78 THR A C 1
ATOM 623 O O . THR A 1 78 ? 1.215 0.295 -0.414 1.00 97.00 78 THR A O 1
ATOM 626 N N . VAL A 1 79 ? 2.349 1.761 0.862 1.00 97.38 79 VAL A N 1
ATOM 627 C CA . VAL A 1 79 ? 3.350 0.798 1.331 1.00 97.38 79 VAL A CA 1
ATOM 628 C C . VAL A 1 79 ? 2.739 0.024 2.491 1.00 97.38 79 VAL A C 1
ATOM 630 O O . VAL A 1 79 ? 2.519 0.572 3.567 1.00 97.38 79 VAL A O 1
ATOM 633 N N . ARG A 1 80 ? 2.417 -1.249 2.265 1.00 97.94 80 ARG A N 1
ATOM 634 C CA . ARG A 1 80 ? 1.656 -2.059 3.219 1.00 97.94 80 ARG A CA 1
ATOM 635 C C . ARG A 1 80 ? 2.497 -2.539 4.399 1.00 97.94 80 ARG A C 1
ATOM 637 O O . ARG A 1 80 ? 1.978 -2.662 5.507 1.00 97.94 80 ARG A O 1
ATOM 644 N N . SER A 1 81 ? 3.764 -2.844 4.153 1.00 96.94 81 SER A N 1
ATOM 645 C CA . SER A 1 81 ? 4.756 -3.175 5.176 1.00 96.94 81 SER A CA 1
ATOM 646 C C . SER A 1 81 ? 6.162 -2.982 4.622 1.00 96.94 81 SER A C 1
ATOM 648 O O . SER A 1 81 ? 6.377 -3.012 3.408 1.00 96.94 81 SER A O 1
ATOM 650 N N . HIS A 1 82 ? 7.119 -2.791 5.525 1.00 96.88 82 HIS A N 1
ATOM 651 C CA . HIS A 1 82 ? 8.535 -2.650 5.220 1.00 96.88 82 HIS A CA 1
ATOM 652 C C . HIS A 1 82 ? 9.345 -3.532 6.177 1.00 96.88 82 HIS A C 1
ATOM 654 O O . HIS A 1 82 ? 9.175 -3.452 7.391 1.00 96.88 82 HIS A O 1
ATOM 660 N N . ASP A 1 83 ? 10.215 -4.371 5.619 1.00 96.38 83 ASP A N 1
ATOM 661 C CA . ASP A 1 83 ? 11.210 -5.155 6.346 1.00 96.38 83 ASP A CA 1
ATOM 662 C C . ASP A 1 83 ? 12.612 -4.628 5.980 1.00 96.38 83 ASP A C 1
ATOM 664 O 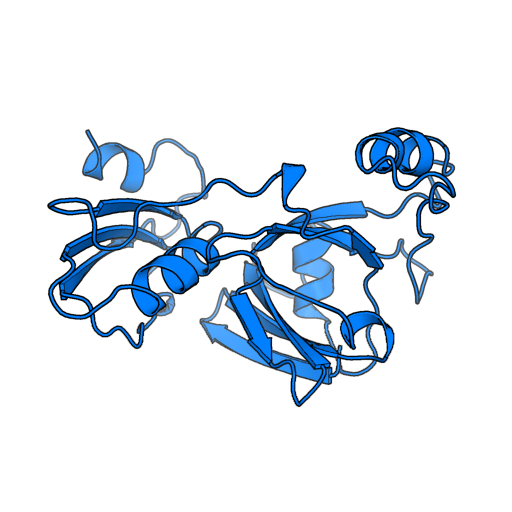O . ASP A 1 83 ? 13.118 -4.947 4.894 1.00 96.38 83 ASP A O 1
ATOM 668 N N . PRO A 1 84 ? 13.245 -3.829 6.862 1.00 94.81 84 PRO A N 1
ATOM 669 C CA . PRO A 1 84 ? 14.559 -3.248 6.599 1.00 94.81 84 PRO A CA 1
ATOM 670 C C . PRO A 1 84 ? 15.684 -4.288 6.617 1.00 94.81 84 PRO A C 1
ATOM 672 O O . PRO A 1 84 ? 16.677 -4.124 5.915 1.00 94.81 84 PRO A O 1
ATOM 675 N N . LEU A 1 85 ? 15.541 -5.388 7.369 1.00 93.88 85 LEU A N 1
ATOM 676 C CA . LEU A 1 85 ? 16.569 -6.435 7.430 1.00 93.88 85 LEU A CA 1
ATOM 677 C C . LEU A 1 85 ? 16.663 -7.191 6.107 1.00 93.88 85 LEU A C 1
ATOM 679 O O . LEU A 1 85 ? 17.746 -7.600 5.687 1.00 93.88 85 LEU A O 1
ATOM 683 N N . ARG A 1 86 ? 15.521 -7.379 5.443 1.00 95.06 86 ARG A N 1
ATOM 684 C CA . ARG A 1 86 ? 15.440 -8.018 4.126 1.00 95.06 86 ARG A CA 1
ATOM 685 C C . ARG A 1 86 ? 15.505 -7.019 2.969 1.00 95.06 86 ARG A C 1
ATOM 687 O O . ARG A 1 86 ? 15.551 -7.464 1.822 1.00 95.06 86 ARG A O 1
ATOM 694 N N . ALA A 1 87 ? 15.500 -5.714 3.254 1.00 96.25 87 ALA A N 1
ATOM 695 C CA . ALA A 1 87 ? 15.341 -4.636 2.278 1.00 96.25 87 ALA A CA 1
ATOM 696 C C . ALA A 1 87 ? 14.149 -4.894 1.336 1.00 96.25 87 ALA A C 1
ATOM 698 O O . ALA A 1 87 ? 14.278 -4.886 0.105 1.00 96.25 87 ALA A O 1
ATOM 699 N N . THR A 1 88 ? 12.988 -5.201 1.925 1.00 97.81 88 THR A N 1
ATOM 700 C CA . THR A 1 88 ? 11.761 -5.498 1.179 1.00 97.81 88 THR A CA 1
ATOM 701 C C . THR A 1 88 ? 10.586 -4.652 1.621 1.00 97.81 88 THR A C 1
ATOM 703 O O . THR A 1 88 ? 10.400 -4.411 2.809 1.00 97.81 88 THR A O 1
ATOM 706 N N . ILE A 1 89 ? 9.740 -4.289 0.664 1.00 98.38 89 ILE A N 1
ATOM 707 C CA . ILE A 1 89 ? 8.438 -3.674 0.914 1.00 98.38 89 ILE A CA 1
ATOM 708 C C . ILE A 1 89 ? 7.336 -4.536 0.316 1.00 98.38 89 ILE A C 1
ATOM 710 O O . ILE A 1 89 ? 7.527 -5.158 -0.732 1.00 98.38 89 ILE A O 1
ATOM 714 N N . ASP A 1 90 ? 6.170 -4.522 0.946 1.00 98.44 90 ASP A N 1
ATOM 715 C CA . ASP A 1 90 ? 4.960 -5.100 0.382 1.00 98.44 90 ASP A CA 1
ATOM 716 C C . ASP A 1 90 ? 4.018 -4.007 -0.108 1.00 98.44 90 ASP A C 1
ATOM 718 O O . ASP A 1 90 ? 3.842 -2.969 0.533 1.00 98.44 90 ASP A O 1
ATOM 722 N N . ILE A 1 91 ? 3.377 -4.272 -1.242 1.00 98.62 91 ILE A N 1
ATOM 723 C CA . ILE A 1 91 ? 2.324 -3.428 -1.800 1.00 98.62 91 ILE A CA 1
ATOM 724 C C . ILE A 1 91 ? 1.136 -4.313 -2.164 1.00 98.62 91 ILE A C 1
ATOM 726 O O . ILE A 1 91 ? 1.294 -5.332 -2.844 1.00 98.62 91 ILE A O 1
ATOM 730 N N . ASP A 1 92 ? -0.050 -3.898 -1.730 1.00 98.44 92 ASP A N 1
ATOM 731 C CA . ASP A 1 92 ? -1.306 -4.575 -2.032 1.00 98.44 92 ASP A CA 1
ATOM 732 C C . ASP A 1 92 ? -1.952 -3.965 -3.283 1.00 98.44 92 ASP A C 1
ATOM 734 O O . ASP A 1 92 ? -2.149 -2.755 -3.396 1.00 98.44 92 ASP A O 1
ATOM 738 N N . PHE A 1 93 ? -2.272 -4.825 -4.246 1.00 97.69 93 PHE A N 1
ATOM 739 C CA . PHE A 1 93 ? -2.892 -4.480 -5.516 1.00 97.69 93 PHE A CA 1
ATOM 740 C C . PHE A 1 93 ? -4.327 -4.980 -5.555 1.00 97.69 93 PHE A C 1
ATOM 742 O O . PHE A 1 93 ? -4.564 -6.189 -5.494 1.00 97.69 93 PHE A O 1
ATOM 749 N N . VAL A 1 94 ? -5.264 -4.055 -5.761 1.00 95.00 94 VAL A N 1
ATOM 750 C CA . VAL A 1 94 ? -6.642 -4.393 -6.118 1.00 95.00 94 VAL A CA 1
ATOM 751 C C . VAL A 1 94 ? -6.696 -4.918 -7.554 1.00 95.00 94 VAL A C 1
ATOM 753 O O . VAL A 1 94 ? -6.114 -4.360 -8.495 1.00 95.00 94 VAL A O 1
ATOM 756 N N . LEU A 1 95 ? -7.401 -6.029 -7.722 1.00 93.00 95 LEU A N 1
ATOM 757 C CA . LEU A 1 95 ? -7.512 -6.778 -8.961 1.00 93.00 95 LEU A CA 1
ATOM 758 C C . LEU A 1 95 ? -8.898 -6.581 -9.568 1.00 93.00 95 LEU A C 1
ATOM 760 O O . LEU A 1 95 ? -9.755 -7.464 -9.516 1.00 93.00 95 LEU A O 1
ATOM 764 N N . HIS A 1 96 ? -9.108 -5.417 -10.172 1.00 85.12 96 HIS A N 1
ATOM 765 C CA . HIS A 1 96 ? -10.354 -5.116 -10.869 1.00 85.12 96 HIS A CA 1
ATOM 766 C C . HIS A 1 96 ? -10.630 -6.086 -12.035 1.00 85.12 96 HIS A C 1
ATOM 768 O O . HIS A 1 96 ? -9.707 -6.644 -12.640 1.00 85.12 96 HIS A O 1
ATOM 774 N N . GLY A 1 97 ? -11.917 -6.260 -12.351 1.00 77.12 97 GLY A N 1
ATOM 775 C CA . GLY A 1 97 ? -12.408 -7.148 -13.410 1.00 77.12 97 GLY A CA 1
ATOM 776 C C . GLY A 1 97 ? -12.098 -8.630 -13.180 1.00 77.12 97 GLY A C 1
ATOM 777 O O . GLY A 1 97 ? -11.479 -9.001 -12.186 1.00 77.12 97 GLY A O 1
ATOM 778 N N . ASP A 1 98 ? -12.490 -9.465 -14.136 1.00 65.06 98 ASP A N 1
ATOM 779 C CA . ASP A 1 98 ? -12.197 -10.901 -14.149 1.00 65.06 98 ASP A CA 1
ATOM 780 C C . ASP A 1 98 ? -11.143 -11.247 -15.215 1.00 65.06 98 ASP A C 1
ATOM 782 O O . ASP A 1 98 ? -10.828 -10.446 -16.097 1.00 65.06 98 ASP A O 1
ATOM 786 N N . GLY A 1 99 ? -10.572 -12.453 -15.139 1.00 61.19 99 GLY A N 1
ATOM 787 C CA . GLY A 1 99 ? -9.668 -12.975 -16.172 1.00 61.19 99 GLY A CA 1
ATOM 788 C C . GLY A 1 99 ? -8.232 -12.427 -16.135 1.00 61.19 99 GLY A C 1
ATOM 789 O O . GLY A 1 99 ? -7.665 -12.172 -15.068 1.00 61.19 99 GLY A O 1
ATOM 790 N N . ASP A 1 100 ? -7.608 -12.306 -17.310 1.00 57.88 100 ASP A N 1
ATOM 791 C CA . ASP A 1 100 ? -6.177 -12.000 -17.502 1.00 57.88 100 ASP A CA 1
ATOM 792 C C . ASP A 1 100 ? -5.807 -10.508 -17.338 1.00 57.88 100 ASP A C 1
ATOM 794 O O . ASP A 1 100 ? -4.631 -10.126 -17.418 1.00 57.88 100 ASP A O 1
ATOM 798 N N . GLY A 1 101 ? -6.806 -9.662 -17.070 1.00 59.06 101 GLY A N 1
ATOM 799 C CA . GLY A 1 101 ? -6.651 -8.228 -16.859 1.00 59.06 101 GLY A CA 1
ATOM 800 C 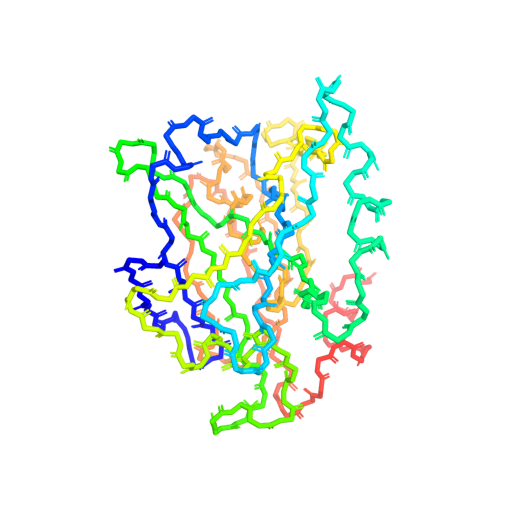C . GLY A 1 101 ? -6.650 -7.383 -18.134 1.00 59.06 101 GLY A C 1
ATOM 801 O O . GLY A 1 101 ? -6.311 -6.195 -18.053 1.00 59.06 101 GLY A O 1
ATOM 802 N N . ALA A 1 102 ? -7.005 -7.931 -19.299 1.00 55.72 102 ALA A N 1
ATOM 803 C CA . ALA A 1 102 ? -7.267 -7.124 -20.489 1.00 55.72 102 ALA A CA 1
ATOM 804 C C . ALA A 1 102 ? -8.380 -6.088 -20.204 1.00 55.72 102 ALA A C 1
ATOM 806 O O . ALA A 1 102 ? -9.438 -6.418 -19.680 1.00 55.72 102 ALA A O 1
ATOM 807 N N . GLY A 1 103 ? -8.122 -4.805 -20.481 1.00 62.59 103 GLY A N 1
ATOM 808 C CA . GLY A 1 103 ? -9.085 -3.711 -20.254 1.00 62.59 103 GLY A CA 1
ATOM 809 C C . GLY A 1 103 ? -9.182 -3.159 -18.819 1.00 62.59 103 GLY A C 1
ATOM 810 O O . GLY A 1 103 ? -9.801 -2.120 -18.621 1.00 62.59 103 GLY A O 1
ATOM 811 N N . THR A 1 104 ? -8.518 -3.768 -17.827 1.00 71.06 104 THR A N 1
ATOM 812 C CA . THR A 1 104 ? -8.626 -3.400 -16.387 1.00 71.06 104 THR A CA 1
ATOM 813 C C . THR A 1 104 ? -7.637 -2.318 -15.916 1.00 71.06 104 THR A C 1
ATOM 815 O O . THR A 1 104 ? -7.464 -2.073 -14.724 1.00 71.06 104 THR A O 1
ATOM 818 N N . GLY A 1 105 ? -6.984 -1.630 -16.855 1.00 85.62 105 GLY A N 1
ATOM 819 C CA . GLY A 1 105 ? -5.946 -0.639 -16.571 1.00 85.62 105 GLY A CA 1
ATOM 820 C C . GLY A 1 105 ? -4.568 -1.257 -16.278 1.00 85.62 105 GLY A C 1
ATOM 821 O O . GLY A 1 105 ? -4.434 -2.462 -16.053 1.00 85.62 105 GLY A O 1
ATOM 822 N N . PRO A 1 106 ? -3.499 -0.445 -16.307 1.00 90.38 106 PRO A N 1
ATOM 823 C CA . PRO A 1 106 ? -2.129 -0.954 -16.360 1.00 90.38 106 PRO A CA 1
ATOM 824 C C . PRO A 1 106 ? -1.679 -1.671 -15.085 1.00 90.38 106 PRO A C 1
ATOM 826 O O . PRO A 1 106 ? -0.970 -2.671 -15.168 1.00 90.38 106 PRO A O 1
ATOM 829 N N . ALA A 1 107 ? -2.116 -1.203 -13.915 1.00 93.00 107 ALA A N 1
ATOM 830 C CA . ALA A 1 107 ? -1.662 -1.752 -12.645 1.00 93.00 107 ALA A CA 1
ATOM 831 C C . ALA A 1 107 ? -2.305 -3.106 -12.318 1.00 93.00 107 ALA A C 1
ATOM 833 O O . ALA A 1 107 ? -1.589 -4.045 -11.981 1.00 93.00 107 ALA A O 1
ATOM 834 N N . THR A 1 108 ? -3.622 -3.255 -12.508 1.00 92.06 108 THR A N 1
ATOM 835 C CA . THR A 1 108 ? -4.296 -4.556 -12.364 1.00 92.06 108 THR A CA 1
ATOM 836 C C . THR A 1 108 ? -3.778 -5.564 -13.386 1.00 92.06 108 THR A C 1
ATOM 838 O O . THR A 1 108 ? -3.464 -6.699 -13.029 1.00 92.06 108 THR A O 1
ATOM 841 N N . SER A 1 109 ? -3.617 -5.145 -14.646 1.00 90.56 109 SER A N 1
ATOM 842 C CA . SER A 1 109 ? -3.068 -6.001 -15.700 1.00 90.56 109 SER A CA 1
ATOM 843 C C . SER A 1 109 ? -1.656 -6.492 -15.350 1.00 90.56 109 SER A C 1
ATOM 845 O O . SER A 1 109 ? -1.352 -7.675 -15.500 1.00 90.56 109 SER A O 1
ATOM 847 N N . TRP A 1 110 ? -0.803 -5.607 -14.824 1.00 93.25 110 TRP A N 1
ATOM 848 C CA . TRP A 1 110 ? 0.525 -5.970 -14.331 1.00 93.25 110 TRP A CA 1
ATOM 849 C C . TRP A 1 110 ? 0.452 -6.928 -13.133 1.00 93.25 110 TRP A C 1
ATOM 851 O O . TRP A 1 110 ? 1.066 -7.991 -13.172 1.00 93.25 110 TRP A O 1
ATOM 861 N N . ALA A 1 111 ? -0.346 -6.609 -12.109 1.00 93.62 111 ALA A N 1
ATOM 862 C CA . ALA A 1 111 ? -0.447 -7.389 -10.873 1.00 93.62 111 ALA A CA 1
ATOM 863 C C . ALA A 1 111 ? -0.982 -8.812 -11.099 1.00 93.62 111 ALA A C 1
ATOM 865 O O . ALA A 1 111 ? -0.573 -9.749 -10.417 1.00 93.62 111 ALA A O 1
ATOM 866 N N . ARG A 1 112 ? -1.867 -9.006 -12.085 1.00 91.12 112 ARG A N 1
ATOM 867 C CA . ARG A 1 112 ? -2.378 -10.333 -12.469 1.00 91.12 112 ARG A CA 1
ATOM 868 C C . ARG A 1 112 ? -1.311 -11.234 -13.093 1.00 91.12 112 ARG A C 1
ATOM 870 O O . ARG A 1 112 ? -1.415 -12.448 -12.961 1.00 91.12 112 ARG A O 1
ATOM 877 N N . ARG A 1 113 ? -0.300 -10.650 -13.741 1.00 89.88 113 ARG A N 1
ATOM 878 C CA . ARG A 1 113 ? 0.810 -11.365 -14.397 1.00 89.88 113 ARG A CA 1
ATOM 879 C C . ARG A 1 113 ? 2.127 -11.268 -13.627 1.00 89.88 113 ARG A C 1
ATOM 881 O O . ARG A 1 113 ? 3.158 -11.712 -14.128 1.00 89.88 113 ARG A O 1
ATOM 888 N N . ALA A 1 114 ? 2.108 -10.659 -12.444 1.00 89.44 114 ALA A N 1
ATOM 889 C CA . ALA A 1 114 ? 3.297 -10.413 -11.652 1.00 89.44 114 ALA A CA 1
ATOM 890 C C . ALA A 1 114 ? 3.955 -11.744 -11.265 1.00 89.44 114 ALA A C 1
ATOM 892 O O . ALA A 1 114 ? 3.329 -12.626 -10.679 1.00 89.44 114 ALA A O 1
ATOM 893 N N . ALA A 1 115 ? 5.234 -11.873 -11.597 1.00 91.62 115 ALA A N 1
ATOM 894 C CA . ALA A 1 115 ? 6.058 -13.029 -11.285 1.00 91.62 115 ALA A CA 1
ATOM 895 C C . ALA A 1 115 ? 7.432 -12.556 -10.784 1.00 91.62 115 ALA A C 1
ATOM 897 O O . ALA A 1 115 ? 7.855 -11.442 -11.128 1.00 91.62 115 ALA A O 1
ATOM 898 N N . PRO A 1 116 ? 8.143 -13.366 -9.973 1.00 94.75 116 PRO A N 1
ATOM 899 C CA . PRO A 1 116 ? 9.475 -13.013 -9.495 1.00 94.75 116 PRO A CA 1
ATOM 900 C C . PRO A 1 116 ? 10.389 -12.538 -10.632 1.00 94.75 116 PRO A C 1
ATOM 902 O O . PRO A 1 116 ? 10.398 -13.106 -11.723 1.00 94.75 116 PRO A O 1
ATOM 905 N N . GLY A 1 117 ? 11.131 -11.458 -10.385 1.00 93.56 117 GLY A N 1
ATOM 906 C CA . GLY A 1 117 ? 11.945 -10.782 -11.400 1.00 93.56 117 GLY A CA 1
ATOM 907 C C . GLY A 1 117 ? 11.234 -9.662 -12.172 1.00 93.56 117 GLY A C 1
ATOM 908 O O . GLY A 1 117 ? 11.909 -8.900 -12.862 1.00 93.56 117 GLY A O 1
ATOM 909 N N . ALA A 1 118 ? 9.914 -9.488 -12.031 1.00 94.75 118 ALA A N 1
ATOM 910 C CA . ALA A 1 118 ? 9.223 -8.308 -12.555 1.00 94.75 118 ALA A CA 1
ATOM 911 C C . ALA A 1 118 ? 9.722 -7.019 -11.871 1.00 94.75 118 ALA A C 1
ATOM 913 O O . ALA A 1 118 ? 9.969 -6.994 -10.657 1.00 94.75 118 ALA A O 1
ATOM 914 N N . VAL A 1 119 ? 9.854 -5.943 -12.653 1.00 95.06 119 VAL A N 1
ATOM 915 C CA . VAL A 1 119 ? 10.406 -4.656 -12.207 1.00 95.06 119 VAL A CA 1
ATOM 916 C C . VAL A 1 119 ? 9.363 -3.554 -12.359 1.00 95.06 119 VAL A C 1
ATOM 918 O O . VAL A 1 119 ? 8.729 -3.428 -13.405 1.00 95.06 119 VAL A O 1
ATOM 921 N N . LEU A 1 120 ? 9.222 -2.747 -11.310 1.00 96.75 120 LEU A N 1
ATOM 922 C CA . LEU A 1 120 ? 8.537 -1.461 -11.333 1.00 96.75 120 LEU A CA 1
ATOM 923 C C . LEU A 1 120 ? 9.525 -0.385 -10.900 1.00 96.75 120 LEU A C 1
ATOM 925 O O . LEU A 1 120 ? 10.444 -0.652 -10.126 1.00 96.75 120 LEU A O 1
ATOM 929 N N . GLY A 1 121 ? 9.319 0.823 -11.405 1.00 95.56 121 GLY A N 1
ATOM 930 C CA . GLY A 1 121 ? 9.955 2.008 -10.855 1.00 95.56 121 GLY A CA 1
ATOM 931 C C . GLY A 1 121 ? 9.178 2.500 -9.648 1.00 95.56 121 GLY A C 1
ATOM 932 O O . GLY A 1 121 ? 7.976 2.257 -9.543 1.00 95.56 121 GLY A O 1
ATOM 933 N N . MET A 1 122 ? 9.849 3.235 -8.773 1.00 94.06 122 MET A N 1
ATOM 934 C CA . MET A 1 122 ? 9.238 3.812 -7.586 1.00 94.06 122 MET A CA 1
ATOM 935 C C . MET A 1 122 ? 9.727 5.244 -7.399 1.00 94.06 122 MET A C 1
ATOM 937 O O . MET A 1 122 ? 10.899 5.537 -7.620 1.00 94.06 122 MET A O 1
ATOM 941 N N . PHE A 1 123 ? 8.822 6.125 -6.997 1.00 91.56 123 PHE A N 1
ATOM 942 C CA . PHE A 1 123 ? 9.143 7.433 -6.447 1.00 91.56 123 PHE A CA 1
ATOM 943 C C . PHE A 1 123 ? 8.464 7.586 -5.087 1.00 91.56 123 PHE A C 1
ATOM 945 O O . PHE A 1 123 ? 7.290 7.235 -4.927 1.00 91.56 123 PHE A O 1
ATOM 952 N N . GLY A 1 124 ? 9.207 8.135 -4.130 1.00 90.56 124 GLY A N 1
ATOM 953 C CA . GLY A 1 124 ? 8.808 8.212 -2.732 1.00 90.56 124 GLY A CA 1
ATOM 954 C C . GLY A 1 124 ? 9.087 6.918 -1.945 1.00 90.56 124 GLY A C 1
ATOM 955 O O . GLY A 1 124 ? 9.780 6.034 -2.456 1.00 90.56 124 GLY A O 1
ATOM 956 N N . PRO A 1 125 ? 8.523 6.797 -0.728 1.00 89.31 125 PRO A N 1
ATOM 957 C CA . PRO A 1 125 ? 7.674 7.788 -0.070 1.00 89.31 125 PRO A CA 1
ATOM 958 C C . PRO A 1 125 ? 8.485 9.045 0.257 1.00 89.31 125 PRO A C 1
ATOM 960 O O . PRO A 1 125 ? 9.712 9.028 0.266 1.00 89.31 125 PRO A O 1
ATOM 963 N N . SER A 1 126 ? 7.808 10.171 0.442 1.00 82.44 126 SER A N 1
ATOM 964 C CA . SER A 1 126 ? 8.464 11.410 0.855 1.00 82.44 126 SER A CA 1
ATOM 965 C C . SER A 1 126 ? 7.737 11.963 2.063 1.00 82.44 126 SER A C 1
ATOM 967 O O . SER A 1 126 ? 6.513 12.108 2.018 1.00 82.44 126 SER A O 1
ATOM 969 N N . ALA A 1 127 ? 8.498 12.335 3.093 1.00 79.38 127 ALA A N 1
ATOM 970 C CA . ALA A 1 127 ? 7.994 13.038 4.269 1.00 79.38 127 ALA A CA 1
ATOM 971 C C . ALA A 1 127 ? 7.213 14.313 3.898 1.00 79.38 127 ALA A C 1
ATOM 973 O O . ALA A 1 127 ? 6.298 14.704 4.612 1.00 79.38 127 ALA A O 1
ATOM 974 N N . TYR A 1 128 ? 7.504 14.919 2.738 1.00 77.50 128 TYR A N 1
ATOM 975 C CA . TYR A 1 128 ? 6.752 16.062 2.213 1.00 77.50 128 TYR A CA 1
ATOM 976 C C . TYR A 1 128 ? 5.260 15.754 1.989 1.00 77.50 128 TYR A C 1
ATOM 978 O O . TYR A 1 128 ? 4.420 16.642 2.098 1.00 77.50 128 TYR A O 1
ATOM 986 N N . PHE A 1 129 ? 4.919 14.499 1.682 1.00 78.00 129 PHE A N 1
ATOM 987 C CA . PHE A 1 129 ? 3.540 14.041 1.489 1.00 78.00 129 PHE A CA 1
ATOM 988 C C . PHE A 1 129 ? 3.011 13.226 2.676 1.00 78.00 129 PHE A C 1
ATOM 990 O O . PHE A 1 129 ? 1.892 12.718 2.606 1.00 78.00 129 PHE A O 1
ATOM 997 N N . ALA A 1 130 ? 3.800 13.068 3.742 1.00 79.81 130 ALA A N 1
ATOM 998 C CA . ALA A 1 130 ? 3.366 12.362 4.936 1.00 79.81 130 ALA A CA 1
ATOM 999 C C . ALA A 1 130 ? 2.409 13.252 5.736 1.00 79.81 130 ALA A C 1
ATOM 1001 O O . ALA A 1 130 ? 2.713 14.405 6.035 1.00 79.81 130 ALA A O 1
ATOM 1002 N N . THR A 1 131 ? 1.249 12.707 6.095 1.00 81.06 131 THR A N 1
ATOM 1003 C CA . THR A 1 131 ? 0.311 13.359 7.013 1.00 81.06 131 THR A CA 1
ATOM 1004 C C . THR A 1 131 ? 0.284 12.549 8.305 1.00 81.06 131 THR A C 1
ATOM 1006 O O . THR A 1 131 ? -0.279 11.456 8.305 1.00 81.06 131 THR A O 1
ATOM 1009 N N . PRO A 1 132 ? 0.909 13.026 9.398 1.00 81.31 132 PRO A N 1
ATOM 1010 C CA . PRO A 1 132 ? 0.910 12.295 10.658 1.00 81.31 132 PRO A CA 1
ATOM 1011 C C . PRO A 1 132 ? -0.513 12.097 11.182 1.00 81.31 132 PRO A C 1
ATOM 1013 O O . PRO A 1 132 ? -1.256 13.064 11.365 1.00 81.31 132 PRO A O 1
ATOM 1016 N N . VAL A 1 133 ? -0.882 10.847 11.457 1.00 82.88 133 VAL A N 1
ATOM 1017 C CA . VAL A 1 133 ? -2.140 10.514 12.132 1.00 82.88 133 VAL A CA 1
ATOM 1018 C C . VAL A 1 133 ? -1.863 10.422 13.638 1.00 82.88 133 VAL A C 1
ATOM 1020 O O . VAL A 1 133 ? -0.936 9.711 14.029 1.00 82.88 133 VAL A O 1
ATOM 1023 N N . PRO A 1 134 ? -2.624 11.121 14.502 1.00 83.62 134 PRO A N 1
ATOM 1024 C CA . PRO A 1 134 ? -2.412 11.138 15.951 1.00 83.62 134 PRO A CA 1
ATOM 1025 C C . PRO A 1 134 ? -2.882 9.827 16.609 1.00 83.62 134 PRO A C 1
ATOM 1027 O O . PRO A 1 134 ? -3.888 9.775 17.325 1.00 83.62 134 PRO A O 1
ATOM 1030 N N . LEU A 1 135 ? -2.163 8.739 16.331 1.00 84.75 135 LEU A N 1
ATOM 1031 C CA . LEU A 1 135 ? -2.447 7.418 16.878 1.00 84.75 135 LEU A CA 1
ATOM 1032 C C . LEU A 1 135 ? -2.205 7.422 18.393 1.00 84.75 135 LEU A C 1
ATOM 1034 O O . LEU A 1 135 ? -1.106 7.710 18.859 1.00 84.75 135 LEU A O 1
ATOM 1038 N N . GLY A 1 136 ? -3.244 7.104 19.167 1.00 82.00 136 GLY A N 1
ATOM 1039 C CA . GLY A 1 136 ? -3.164 6.980 20.626 1.00 82.00 136 GLY A CA 1
ATOM 1040 C C . GLY A 1 136 ? -3.287 8.282 21.425 1.00 82.00 136 GLY A C 1
ATOM 1041 O O . GLY A 1 136 ? -3.306 8.222 22.649 1.00 82.00 136 GLY A O 1
ATOM 1042 N N . THR A 1 137 ? -3.409 9.445 20.777 1.00 88.12 137 THR A N 1
ATOM 1043 C CA . THR A 1 137 ? -3.681 10.726 21.469 1.00 88.12 137 THR A CA 1
ATOM 1044 C C . THR A 1 137 ? -5.100 11.245 21.236 1.00 88.12 137 THR A C 1
ATOM 1046 O O . THR A 1 137 ? -5.418 12.371 21.607 1.00 88.12 137 THR A O 1
ATOM 1049 N N . THR A 1 138 ? -5.940 10.448 20.579 1.00 89.69 138 THR A N 1
ATOM 1050 C CA . THR A 1 138 ? -7.353 10.727 20.305 1.00 89.69 138 THR A CA 1
ATOM 1051 C C . THR A 1 138 ? -8.228 9.746 21.079 1.00 89.69 138 THR A C 1
ATOM 1053 O O . THR A 1 138 ? -7.809 8.618 21.336 1.00 89.69 138 THR A O 1
ATOM 1056 N N . ASP A 1 139 ? -9.446 10.159 21.442 1.00 92.25 139 ASP A N 1
ATOM 1057 C CA . ASP A 1 139 ? -10.388 9.290 22.165 1.00 92.25 139 ASP A CA 1
ATOM 1058 C C . ASP A 1 139 ? -10.786 8.057 21.337 1.00 92.25 139 ASP A C 1
ATOM 1060 O O . ASP A 1 139 ? -10.981 6.964 21.874 1.00 92.25 139 ASP A O 1
ATOM 1064 N N . TRP A 1 140 ? -10.933 8.246 20.023 1.00 93.50 140 TRP A N 1
ATOM 1065 C CA . TRP A 1 140 ? -11.174 7.196 19.040 1.00 93.50 140 TRP A CA 1
ATOM 1066 C C . TRP A 1 140 ? -10.890 7.700 17.616 1.00 93.50 140 TRP A C 1
ATOM 1068 O O . TRP A 1 140 ? -10.892 8.906 17.358 1.00 93.50 140 TRP A O 1
ATOM 1078 N N . LEU A 1 141 ? -10.679 6.767 16.684 1.00 94.62 141 LEU A N 1
ATOM 1079 C CA . LEU A 1 141 ? -10.474 7.036 15.258 1.00 94.62 141 LEU A CA 1
ATOM 1080 C C . LEU A 1 141 ? -11.609 6.454 14.410 1.00 94.62 141 LEU A C 1
ATOM 1082 O O . LEU A 1 141 ? -12.003 5.304 14.599 1.00 94.62 141 LEU A O 1
ATOM 1086 N N . LEU A 1 142 ? -12.086 7.232 13.437 1.00 95.38 142 LEU A N 1
ATOM 1087 C CA . LEU A 1 142 ? -12.955 6.754 12.362 1.00 95.38 142 LEU A CA 1
ATOM 1088 C C . LEU A 1 142 ? -12.125 6.558 11.096 1.00 95.38 142 LEU A C 1
ATOM 1090 O O . LEU A 1 142 ? -11.524 7.508 10.599 1.00 95.38 142 LEU A O 1
ATOM 1094 N N . LEU A 1 143 ? -12.131 5.344 10.559 1.00 95.94 143 LEU A N 1
ATOM 1095 C CA . LEU A 1 143 ? -11.509 5.009 9.282 1.00 95.94 143 LEU A CA 1
ATOM 1096 C C . LEU A 1 143 ? -12.602 4.574 8.307 1.00 95.94 143 LEU A C 1
ATOM 1098 O O . LEU A 1 143 ? -13.492 3.809 8.671 1.00 95.94 143 LEU A O 1
ATOM 1102 N N . ALA A 1 144 ? -12.558 5.059 7.072 1.00 96.44 144 ALA A N 1
ATOM 1103 C CA . ALA A 1 144 ? -13.560 4.724 6.070 1.00 96.44 144 ALA A CA 1
ATOM 1104 C C . ALA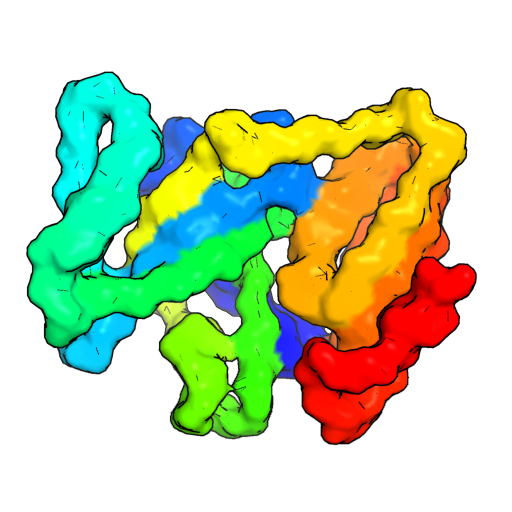 A 1 144 ? -12.929 4.671 4.682 1.00 96.44 144 ALA A C 1
ATOM 1106 O O . ALA A 1 144 ? -12.208 5.589 4.292 1.00 96.44 144 ALA A O 1
ATOM 1107 N N . GLY A 1 145 ? -13.206 3.609 3.933 1.00 95.31 145 GLY A N 1
ATOM 1108 C CA . GLY A 1 145 ? -12.661 3.431 2.594 1.00 95.31 145 GLY A CA 1
ATOM 1109 C C . GLY A 1 145 ? -13.191 2.182 1.905 1.00 95.31 145 GLY A C 1
ATOM 1110 O O . GLY A 1 145 ? -13.878 1.369 2.515 1.00 95.31 145 GLY A O 1
ATOM 1111 N N . ASP A 1 146 ? -12.888 2.044 0.621 1.00 95.00 146 ASP A N 1
ATOM 1112 C CA . ASP A 1 146 ? -13.114 0.808 -0.127 1.00 95.00 146 ASP A CA 1
ATOM 1113 C C . ASP A 1 146 ? -11.845 -0.066 -0.128 1.00 95.00 146 ASP A C 1
ATOM 1115 O O . ASP A 1 146 ? -10.863 0.218 0.572 1.00 95.00 146 ASP A O 1
ATOM 1119 N N . GLU A 1 147 ? -11.824 -1.129 -0.929 1.00 94.56 147 GLU A N 1
ATOM 1120 C CA . GLU A 1 147 ? -10.679 -2.031 -1.023 1.00 94.56 147 GLU A CA 1
ATOM 1121 C C . GLU A 1 147 ? -9.373 -1.346 -1.461 1.00 94.56 147 GLU A C 1
ATOM 1123 O O . GLU A 1 147 ? -8.292 -1.883 -1.214 1.00 94.56 147 GLU A O 1
ATOM 1128 N N . THR A 1 148 ? -9.436 -0.170 -2.098 1.00 94.88 148 THR A N 1
ATOM 1129 C CA . THR A 1 148 ? -8.238 0.580 -2.503 1.00 94.88 148 THR A CA 1
ATOM 1130 C C . THR A 1 148 ? -7.586 1.295 -1.321 1.00 94.88 148 THR A C 1
ATOM 1132 O O . THR A 1 148 ? -6.366 1.453 -1.306 1.00 94.88 148 THR A O 1
ATOM 1135 N N . ALA A 1 149 ? -8.376 1.662 -0.309 1.00 96.56 149 ALA A N 1
ATOM 1136 C CA . ALA A 1 149 ? -7.911 2.252 0.945 1.00 96.56 149 ALA A CA 1
ATOM 1137 C C . ALA A 1 149 ? -7.601 1.196 2.020 1.00 96.56 149 ALA A C 1
ATOM 1139 O O . ALA A 1 149 ? -6.939 1.492 3.015 1.00 96.56 149 ALA A O 1
ATOM 1140 N N . LEU A 1 150 ? -8.048 -0.047 1.829 1.00 97.69 150 LEU A N 1
ATOM 1141 C CA . LEU A 1 150 ? -7.859 -1.131 2.789 1.00 97.69 150 LEU A CA 1
ATOM 1142 C C . LEU A 1 150 ? -6.393 -1.366 3.212 1.00 97.69 150 LEU A C 1
ATOM 1144 O O . LEU A 1 150 ? -6.163 -1.583 4.404 1.00 97.69 150 LEU A O 1
ATOM 1148 N N . PRO A 1 151 ? -5.380 -1.261 2.326 1.00 98.19 151 PRO A N 1
ATOM 1149 C CA . PRO A 1 151 ? -3.983 -1.358 2.744 1.00 98.19 151 PRO A CA 1
ATOM 1150 C C . PRO A 1 151 ? -3.576 -0.256 3.732 1.00 98.19 151 PRO A C 1
ATOM 1152 O O . PRO A 1 151 ? -2.910 -0.553 4.722 1.00 98.19 151 PRO A O 1
ATOM 1155 N N . ALA A 1 152 ? -4.010 0.988 3.502 1.00 97.06 152 ALA A N 1
ATOM 1156 C CA . ALA A 1 152 ? -3.766 2.127 4.389 1.00 97.06 152 ALA A CA 1
ATOM 1157 C C . ALA A 1 152 ? -4.439 1.946 5.747 1.00 97.06 152 ALA A C 1
ATOM 1159 O O . ALA A 1 152 ? -3.767 2.029 6.778 1.00 97.06 152 ALA A O 1
ATOM 1160 N N . ILE A 1 153 ? -5.731 1.599 5.742 1.00 97.62 153 ILE A N 1
ATOM 1161 C CA . ILE A 1 153 ? -6.487 1.258 6.954 1.00 97.62 153 ILE A CA 1
ATOM 1162 C C . ILE A 1 153 ? -5.748 0.170 7.735 1.00 97.62 153 ILE A C 1
ATOM 1164 O O . ILE A 1 153 ? -5.529 0.338 8.930 1.00 97.62 153 ILE A O 1
ATOM 1168 N N . GLY A 1 154 ? -5.285 -0.882 7.052 1.00 97.88 154 GLY A N 1
ATOM 1169 C CA . GLY A 1 154 ? -4.472 -1.946 7.635 1.00 97.88 154 GLY A CA 1
ATOM 1170 C C . GLY A 1 154 ? -3.229 -1.420 8.353 1.00 97.88 154 GLY A C 1
ATOM 1171 O O . GLY A 1 154 ? -3.030 -1.728 9.524 1.00 97.88 154 GLY A O 1
ATOM 1172 N N . THR A 1 155 ? -2.423 -0.572 7.700 1.00 97.19 155 THR A N 1
ATOM 1173 C CA . THR A 1 155 ? -1.229 0.005 8.349 1.00 97.19 155 THR A CA 1
ATOM 1174 C C . THR A 1 155 ? -1.566 0.842 9.582 1.00 97.19 155 THR A C 1
ATOM 1176 O O . THR A 1 155 ? -0.832 0.803 10.567 1.00 97.19 155 THR A O 1
ATOM 1179 N N . LEU A 1 156 ? -2.679 1.579 9.559 1.00 96.56 156 LEU A N 1
ATOM 1180 C CA . LEU A 1 156 ? -3.102 2.419 10.674 1.00 96.56 156 LEU A CA 1
ATOM 1181 C C . LEU A 1 156 ? -3.546 1.571 11.864 1.00 96.56 156 LEU A C 1
ATOM 1183 O O . LEU A 1 156 ? -3.051 1.773 12.970 1.00 96.56 156 LEU A O 1
ATOM 1187 N N . VAL A 1 157 ? -4.443 0.605 11.638 1.00 96.69 157 VAL A N 1
ATOM 1188 C CA . VAL A 1 157 ? -5.001 -0.216 12.720 1.00 96.69 157 VAL A CA 1
ATOM 1189 C C . VAL A 1 157 ? -3.951 -1.127 13.346 1.00 96.69 157 VAL A C 1
ATOM 1191 O O . VAL A 1 157 ? -3.946 -1.284 14.561 1.00 96.69 157 VAL A O 1
ATOM 1194 N N . GLU A 1 158 ? -3.024 -1.679 12.563 1.00 96.94 158 GLU A N 1
ATOM 1195 C CA . GLU A 1 158 ? -1.944 -2.541 13.072 1.00 96.94 158 GLU A CA 1
ATOM 1196 C C . GLU A 1 158 ? -0.879 -1.755 13.860 1.00 96.94 158 GLU A C 1
ATOM 1198 O O . GLU A 1 158 ? -0.167 -2.333 14.676 1.00 96.94 158 GLU A O 1
ATOM 1203 N N . THR A 1 159 ? -0.803 -0.431 13.672 1.00 95.75 159 THR A N 1
ATOM 1204 C CA . THR A 1 159 ? 0.112 0.459 14.413 1.00 95.75 159 THR A CA 1
ATOM 1205 C C . THR A 1 159 ? -0.504 0.996 15.714 1.00 95.75 159 THR A C 1
ATOM 1207 O O . THR A 1 159 ? 0.183 1.640 16.509 1.00 95.75 159 THR A O 1
ATOM 1210 N N . LEU A 1 160 ? -1.799 0.767 15.962 1.00 95.94 160 LEU A N 1
ATOM 1211 C CA . LEU A 1 160 ? -2.466 1.300 17.150 1.00 95.94 160 LEU A CA 1
ATOM 1212 C C . LEU A 1 160 ? -1.855 0.752 18.448 1.00 95.94 160 LEU A C 1
ATOM 1214 O O . LEU A 1 160 ? -1.681 -0.463 18.574 1.00 95.94 160 LEU A O 1
ATOM 1218 N N . PRO A 1 161 ? -1.582 1.615 19.445 1.00 95.69 161 PRO A N 1
ATOM 1219 C CA . PRO A 1 161 ? -1.160 1.157 20.759 1.00 95.69 161 PRO A CA 1
ATOM 1220 C C . PRO A 1 161 ? -2.321 0.496 21.513 1.00 95.69 161 PRO A C 1
ATOM 1222 O O . PRO A 1 161 ? -3.498 0.712 21.212 1.00 95.69 161 PRO A O 1
ATOM 1225 N N . ALA A 1 162 ? -1.982 -0.277 22.546 1.00 95.88 162 ALA A N 1
ATOM 1226 C CA . ALA A 1 162 ? -2.969 -0.901 23.420 1.00 95.88 162 ALA A CA 1
ATOM 1227 C C . ALA A 1 162 ? -3.932 0.131 24.032 1.00 95.88 162 ALA A C 1
ATOM 1229 O O . ALA A 1 162 ? -3.505 1.178 24.518 1.00 95.88 162 ALA A O 1
ATOM 1230 N N . GLY A 1 163 ? -5.232 -0.176 24.003 1.00 93.19 163 GLY A N 1
ATOM 1231 C CA . GLY A 1 163 ? -6.301 0.692 24.512 1.00 93.19 163 GLY A CA 1
ATOM 1232 C C . GLY A 1 163 ? -6.726 1.829 23.575 1.00 93.19 163 GLY A C 1
ATOM 1233 O O . GLY A 1 163 ? -7.730 2.486 23.846 1.00 93.19 163 GLY A O 1
ATOM 1234 N N . ALA A 1 164 ? -6.024 2.065 22.459 1.00 96.50 164 ALA A N 1
ATOM 1235 C CA . ALA A 1 164 ? -6.505 2.994 21.440 1.00 96.50 164 ALA A CA 1
ATOM 1236 C C . ALA A 1 164 ? -7.703 2.393 20.699 1.00 96.50 164 ALA A C 1
ATOM 1238 O O . ALA A 1 164 ? -7.677 1.229 20.301 1.00 96.50 164 ALA A O 1
ATOM 1239 N N . ARG A 1 165 ? -8.748 3.198 20.496 1.00 96.50 165 ARG A N 1
ATOM 1240 C CA . ARG A 1 165 ? -10.022 2.746 19.926 1.00 96.50 165 ARG A CA 1
ATOM 1241 C C . ARG A 1 165 ? -10.149 3.184 18.475 1.00 96.50 165 ARG A C 1
ATOM 1243 O O . ARG A 1 165 ? -9.906 4.348 18.157 1.00 96.50 165 ARG A O 1
ATOM 1250 N N . ALA A 1 166 ? -10.590 2.287 17.601 1.00 96.75 166 ALA A N 1
ATOM 1251 C CA . ALA A 1 166 ? -10.915 2.639 16.224 1.00 96.75 166 ALA A CA 1
ATOM 1252 C C . ALA A 1 166 ? -12.165 1.918 15.720 1.00 96.75 166 ALA A C 1
ATOM 1254 O O . ALA A 1 166 ? -12.436 0.767 16.063 1.00 96.75 166 ALA A O 1
ATOM 1255 N N . VAL A 1 167 ? -12.907 2.607 14.860 1.00 97.31 167 VAL A N 1
ATOM 1256 C CA . VAL A 1 167 ? -14.016 2.050 14.091 1.00 97.31 167 VAL A CA 1
ATOM 1257 C C . VAL A 1 167 ? -13.675 2.213 12.618 1.00 97.31 167 VAL A C 1
ATOM 1259 O O . VAL A 1 167 ? -13.419 3.326 12.160 1.00 97.31 167 VAL A O 1
ATOM 1262 N N . ALA A 1 168 ? -13.650 1.108 11.882 1.00 97.88 168 ALA A N 1
ATOM 1263 C CA . ALA A 1 168 ? -13.363 1.091 10.456 1.00 97.88 168 ALA A CA 1
ATOM 1264 C C . ALA A 1 168 ? -14.599 0.652 9.666 1.00 97.88 168 ALA A C 1
ATOM 1266 O O . ALA A 1 168 ? -15.173 -0.390 9.963 1.00 97.88 168 ALA A O 1
ATOM 1267 N N . TYR A 1 169 ? -14.979 1.410 8.643 1.00 97.94 169 TYR A N 1
ATOM 1268 C CA . TYR A 1 169 ? -15.978 1.018 7.650 1.00 97.94 169 TYR A CA 1
ATOM 1269 C C . TYR A 1 169 ? -15.271 0.719 6.335 1.00 97.94 169 TYR A C 1
ATOM 1271 O O . TYR A 1 169 ? -14.671 1.611 5.735 1.00 97.94 169 TYR A O 1
ATOM 1279 N N . VAL A 1 170 ? -15.321 -0.538 5.901 1.00 97.44 170 VAL A N 1
ATOM 1280 C CA . VAL A 1 170 ? -14.589 -0.990 4.717 1.00 97.44 170 VAL A CA 1
ATOM 1281 C C . VAL A 1 170 ? -15.556 -1.563 3.698 1.00 97.44 170 VAL A C 1
ATOM 1283 O O . VAL A 1 170 ? -16.182 -2.593 3.940 1.00 97.44 170 VAL A O 1
ATOM 1286 N N . GLU A 1 171 ? -15.664 -0.908 2.545 1.00 96.38 171 GLU A N 1
ATOM 1287 C CA . GLU A 1 171 ? -16.430 -1.429 1.416 1.00 96.38 171 GLU A CA 1
ATOM 1288 C C . GLU A 1 171 ? -15.612 -2.439 0.610 1.00 96.38 171 GLU A C 1
ATOM 1290 O O . GLU A 1 171 ? -14.521 -2.139 0.137 1.00 96.38 171 GLU A O 1
ATOM 1295 N N . VAL A 1 172 ? -16.158 -3.641 0.435 1.00 95.19 172 VAL A N 1
ATOM 1296 C CA . VAL A 1 172 ? -15.563 -4.726 -0.359 1.00 95.19 172 VAL A CA 1
ATOM 1297 C C . VAL A 1 172 ? -16.633 -5.417 -1.208 1.00 95.19 172 VAL A C 1
ATOM 1299 O O . VAL A 1 172 ? -17.824 -5.144 -1.042 1.00 95.19 172 VAL A O 1
ATOM 1302 N N . VAL A 1 173 ? -16.233 -6.290 -2.144 1.00 92.56 173 VAL A N 1
ATOM 1303 C CA . VAL A 1 173 ? -17.185 -7.023 -3.006 1.00 92.56 173 VAL A CA 1
ATOM 1304 C C . VAL A 1 173 ? -18.159 -7.819 -2.141 1.00 92.56 173 VAL A C 1
ATOM 1306 O O . VAL A 1 173 ? -19.371 -7.615 -2.211 1.00 92.56 173 VAL A O 1
ATOM 1309 N N . ASP A 1 174 ? -17.614 -8.703 -1.312 1.00 94.06 174 ASP A N 1
ATOM 1310 C CA . ASP A 1 174 ? -18.350 -9.658 -0.497 1.00 94.06 174 ASP A CA 1
ATOM 1311 C C . ASP A 1 174 ? -17.476 -10.173 0.661 1.00 94.06 174 ASP A C 1
ATOM 1313 O O . ASP A 1 174 ? -16.375 -9.677 0.908 1.00 94.06 174 ASP A O 1
ATOM 1317 N N . THR A 1 175 ? -17.971 -11.182 1.378 1.00 97.31 175 THR A N 1
ATOM 1318 C CA . THR A 1 175 ? -17.308 -11.776 2.545 1.00 97.31 175 THR A CA 1
ATOM 1319 C C . THR A 1 175 ? -15.955 -12.424 2.238 1.00 97.31 175 THR A C 1
ATOM 1321 O O . THR A 1 175 ? -15.151 -12.611 3.148 1.00 97.31 175 THR A O 1
ATOM 1324 N N . THR A 1 176 ? -15.668 -12.776 0.980 1.00 96.94 176 THR A N 1
ATOM 1325 C CA . THR A 1 176 ? -14.387 -13.387 0.582 1.00 96.94 176 THR A CA 1
ATOM 1326 C C . THR A 1 176 ? -13.237 -12.381 0.529 1.00 96.94 176 THR A C 1
ATOM 1328 O O . THR A 1 176 ? -12.070 -12.774 0.483 1.00 96.94 176 THR A O 1
ATOM 1331 N N . GLU A 1 177 ? -13.564 -11.089 0.573 1.00 97.06 177 GLU A N 1
ATOM 1332 C CA . GLU A 1 177 ? -12.615 -9.978 0.582 1.00 97.06 177 GLU A CA 1
ATOM 1333 C C . GLU A 1 177 ? -12.280 -9.475 1.994 1.00 97.06 177 GLU A C 1
ATOM 1335 O O . GLU A 1 177 ? -11.386 -8.641 2.153 1.00 97.06 177 GLU A O 1
ATOM 1340 N N . GLU A 1 178 ? -12.970 -9.974 3.024 1.00 98.00 178 GLU A N 1
ATOM 1341 C CA . GLU A 1 178 ? -12.718 -9.581 4.409 1.00 98.00 178 GLU A CA 1
ATOM 1342 C C . GLU A 1 178 ? -11.333 -10.044 4.876 1.00 98.00 178 GLU A C 1
ATOM 1344 O O . GLU A 1 178 ? -10.914 -11.184 4.658 1.00 98.00 178 GLU A O 1
ATOM 1349 N N . GLN A 1 179 ? -10.616 -9.153 5.559 1.00 97.12 179 GLN A N 1
ATOM 1350 C CA . GLN A 1 179 ? -9.262 -9.399 6.052 1.00 97.12 179 GLN A CA 1
ATOM 1351 C C . GLN A 1 179 ? -9.211 -9.376 7.577 1.00 97.12 179 GLN A C 1
ATOM 1353 O O . GLN A 1 179 ? -10.066 -8.809 8.253 1.00 97.12 179 GLN A O 1
ATOM 1358 N N . ARG A 1 180 ? -8.173 -9.996 8.135 1.00 95.81 180 ARG A N 1
ATOM 1359 C CA . ARG A 1 180 ? -7.858 -9.905 9.563 1.00 95.81 180 ARG A CA 1
ATOM 1360 C C . ARG A 1 180 ? -6.675 -8.968 9.752 1.00 95.81 180 ARG A C 1
ATOM 1362 O O . ARG A 1 180 ? -5.745 -9.003 8.949 1.00 95.81 180 ARG A O 1
ATOM 1369 N N . PHE A 1 181 ? -6.728 -8.175 10.815 1.00 96.06 181 PHE A N 1
ATOM 1370 C CA . PHE A 1 181 ? -5.652 -7.279 11.219 1.00 96.06 181 PHE A CA 1
ATOM 1371 C C . PHE A 1 181 ? -5.102 -7.723 12.565 1.00 96.06 181 PHE A C 1
ATOM 1373 O O . PHE A 1 181 ? -5.872 -7.968 13.496 1.00 96.06 181 PHE A O 1
ATOM 1380 N N . ASP A 1 182 ? -3.780 -7.780 12.663 1.00 96.50 182 ASP A N 1
ATOM 1381 C CA . ASP A 1 182 ? -3.088 -8.039 13.918 1.00 96.50 182 ASP A CA 1
ATOM 1382 C C . ASP A 1 182 ? -2.825 -6.693 14.604 1.00 96.50 182 ASP A C 1
ATOM 1384 O O . ASP A 1 182 ? -1.922 -5.949 14.228 1.00 96.50 182 ASP A O 1
ATOM 1388 N N . THR A 1 183 ? -3.655 -6.342 15.586 1.00 97.00 183 THR A N 1
ATOM 1389 C CA . THR A 1 183 ? -3.624 -5.032 16.254 1.00 97.00 183 THR A CA 1
ATOM 1390 C C . THR A 1 183 ? -3.581 -5.174 17.771 1.00 97.00 183 THR A C 1
ATOM 1392 O O . THR A 1 183 ? -4.171 -6.094 18.336 1.00 97.00 183 THR A O 1
ATOM 1395 N N . ALA A 1 184 ? -2.886 -4.247 18.437 1.00 96.75 184 ALA A N 1
ATOM 1396 C CA . ALA A 1 184 ? -2.955 -4.093 19.889 1.00 96.75 184 ALA A CA 1
ATOM 1397 C C . ALA A 1 184 ? -4.128 -3.196 20.331 1.00 96.75 184 ALA A C 1
ATOM 1399 O O . ALA A 1 184 ? -4.488 -3.206 21.508 1.00 96.75 184 ALA A O 1
ATOM 1400 N N . GLY A 1 185 ? -4.710 -2.420 19.413 1.00 96.25 185 GLY A N 1
ATOM 1401 C CA . GLY A 1 185 ? -5.832 -1.528 19.684 1.00 96.25 185 GLY A CA 1
ATOM 1402 C C . GLY A 1 185 ? -7.180 -2.247 19.777 1.00 96.25 185 GLY A C 1
ATOM 1403 O O . GLY A 1 185 ? -7.346 -3.401 19.387 1.00 96.25 185 GLY A O 1
ATOM 1404 N N . GLU A 1 186 ? -8.183 -1.522 20.261 1.00 96.81 186 GLU A N 1
ATOM 1405 C CA . GLU A 1 186 ? -9.580 -1.950 20.291 1.00 96.81 186 GLU A CA 1
ATOM 1406 C C . GLU A 1 186 ? -10.270 -1.530 18.986 1.00 96.81 186 GLU A C 1
ATOM 1408 O O . GLU A 1 186 ? -10.805 -0.423 18.865 1.00 96.81 186 GLU A O 1
ATOM 1413 N N . VAL A 1 187 ? -10.220 -2.406 17.979 1.00 97.44 187 VAL A N 1
ATOM 1414 C CA . VAL A 1 187 ? -10.690 -2.101 16.620 1.00 97.44 187 VAL A CA 1
ATOM 1415 C C . VAL A 1 187 ? -11.981 -2.846 16.300 1.00 97.44 187 VAL A C 1
ATOM 1417 O O . VAL A 1 187 ? -12.035 -4.072 16.349 1.00 97.44 187 VAL A O 1
ATOM 1420 N N . THR A 1 188 ? -13.018 -2.103 15.911 1.00 97.62 188 THR A N 1
ATOM 1421 C CA . THR A 1 188 ? -14.237 -2.663 15.309 1.00 97.62 188 THR A CA 1
ATOM 1422 C C . THR A 1 188 ? -14.219 -2.413 13.808 1.00 97.62 188 THR A C 1
ATOM 1424 O O . THR A 1 188 ? -14.122 -1.265 13.378 1.00 97.62 188 THR A O 1
ATOM 1427 N N . VAL A 1 189 ? -14.327 -3.473 13.007 1.00 98.06 189 VAL A N 1
ATOM 1428 C CA . VAL A 1 189 ? -14.395 -3.370 11.544 1.00 98.06 189 VAL A CA 1
ATOM 1429 C C . VAL A 1 189 ? -15.799 -3.734 11.072 1.00 98.06 189 VAL A C 1
ATOM 1431 O O . VAL A 1 189 ? -16.284 -4.836 11.319 1.00 98.06 189 VAL A O 1
ATOM 1434 N N . HIS A 1 190 ? -16.438 -2.800 10.380 1.00 97.75 190 HIS A N 1
ATOM 1435 C CA . HIS A 1 190 ? -17.702 -2.977 9.686 1.00 97.75 190 HIS A CA 1
ATOM 1436 C C . HIS A 1 190 ? -17.427 -3.200 8.200 1.00 97.75 190 HIS A C 1
ATOM 1438 O O . HIS A 1 190 ? -17.082 -2.268 7.470 1.00 97.75 190 HIS A O 1
ATOM 1444 N N . TRP A 1 191 ? -17.589 -4.442 7.752 1.00 97.62 191 TRP A N 1
ATOM 1445 C CA . TRP A 1 191 ? -17.500 -4.796 6.340 1.00 97.62 191 TRP A CA 1
ATOM 1446 C C . TRP A 1 191 ? -18.807 -4.457 5.629 1.00 97.62 191 TRP A C 1
ATOM 1448 O O . TRP A 1 191 ? -19.890 -4.862 6.051 1.00 97.62 191 TRP A O 1
ATOM 1458 N N . LEU A 1 192 ? -18.698 -3.687 4.552 1.00 96.00 192 LEU A N 1
ATOM 1459 C CA . LEU A 1 192 ? -19.813 -3.227 3.740 1.00 96.00 192 LEU A CA 1
ATOM 1460 C C . LEU A 1 192 ? -19.728 -3.914 2.381 1.00 96.00 192 LEU A C 1
ATOM 1462 O O . LEU A 1 192 ? -18.855 -3.614 1.570 1.00 96.00 192 LEU A O 1
ATOM 1466 N N . HIS A 1 193 ? -20.621 -4.861 2.124 1.00 94.88 193 HIS A N 1
ATOM 1467 C CA . HIS A 1 193 ? -20.582 -5.641 0.889 1.00 94.88 193 HIS A CA 1
ATOM 1468 C C . HIS A 1 193 ? -21.363 -4.930 -0.211 1.00 94.88 193 HIS A C 1
ATOM 1470 O O . HIS A 1 193 ? -22.578 -4.750 -0.110 1.00 94.88 193 HIS A O 1
ATOM 1476 N N . ARG A 1 194 ? -20.677 -4.534 -1.284 1.00 91.38 194 ARG A N 1
ATOM 1477 C CA . ARG A 1 194 ? -21.320 -3.901 -2.450 1.00 91.38 194 ARG A CA 1
ATOM 1478 C C . ARG A 1 194 ? -21.948 -4.913 -3.418 1.00 91.38 194 ARG A C 1
ATOM 1480 O O . ARG A 1 194 ? -22.728 -4.527 -4.290 1.00 91.38 194 ARG A O 1
ATOM 1487 N N . GLY A 1 195 ? -21.587 -6.193 -3.311 1.00 86.75 195 GLY A N 1
ATOM 1488 C CA . GLY A 1 195 ? -21.976 -7.237 -4.254 1.00 86.75 195 GLY A CA 1
ATOM 1489 C C . GLY A 1 195 ? -21.507 -6.925 -5.678 1.00 86.75 195 GLY A C 1
ATOM 1490 O O . GLY A 1 195 ? -20.360 -6.548 -5.905 1.00 86.75 195 GLY A O 1
ATOM 1491 N N . GLY A 1 196 ? -22.411 -7.046 -6.653 1.00 80.06 196 GLY A N 1
ATOM 1492 C CA . GLY A 1 196 ? -22.120 -6.765 -8.065 1.00 80.06 196 GLY A CA 1
ATOM 1493 C C . GLY A 1 196 ? -22.085 -5.278 -8.447 1.00 80.06 196 GLY A C 1
ATOM 1494 O O . GLY A 1 196 ? -21.929 -4.965 -9.629 1.00 80.06 196 GLY A O 1
ATOM 1495 N N . ALA A 1 197 ? -22.276 -4.351 -7.501 1.00 80.19 197 ALA A N 1
ATOM 1496 C CA . ALA A 1 197 ? -22.234 -2.924 -7.804 1.00 80.19 197 ALA A CA 1
ATOM 1497 C C . ALA A 1 197 ? -20.799 -2.466 -8.159 1.00 80.19 197 ALA A C 1
ATOM 1499 O O . ALA A 1 197 ? -19.835 -2.923 -7.541 1.00 80.19 197 ALA A O 1
ATOM 1500 N N . PRO A 1 198 ? -20.621 -1.545 -9.128 1.00 74.44 198 PRO A N 1
ATOM 1501 C CA . PRO A 1 198 ? -19.309 -0.971 -9.418 1.00 74.44 198 PRO A CA 1
ATOM 1502 C C . PRO A 1 198 ? -18.768 -0.162 -8.232 1.00 74.44 198 PRO A C 1
ATOM 1504 O O . PRO A 1 198 ? -19.516 0.597 -7.615 1.00 74.44 198 PRO A O 1
ATOM 1507 N N . ALA A 1 199 ? -17.459 -0.249 -7.983 1.00 75.19 199 ALA A N 1
ATOM 1508 C CA . ALA A 1 199 ? -16.782 0.577 -6.983 1.00 75.19 199 ALA A CA 1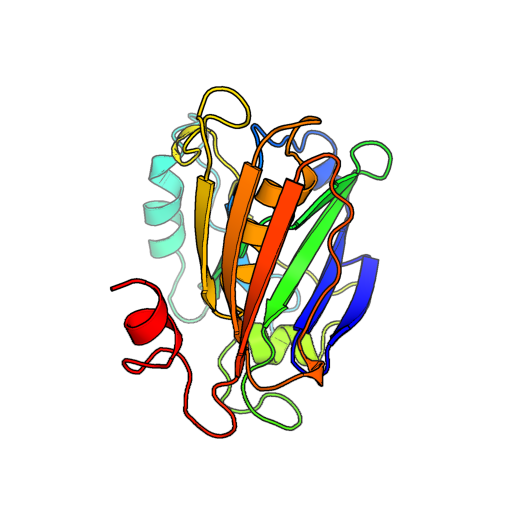
ATOM 1509 C C . ALA A 1 199 ? -16.948 2.090 -7.263 1.00 75.19 199 ALA A C 1
ATOM 1511 O O . ALA A 1 199 ? -17.073 2.520 -8.417 1.00 75.19 199 ALA A O 1
ATOM 1512 N N . GLY A 1 200 ? -16.940 2.905 -6.202 1.00 69.00 200 GLY A N 1
ATOM 1513 C CA . GLY A 1 200 ? -16.886 4.373 -6.280 1.00 69.00 200 GLY A CA 1
ATOM 1514 C C . GLY A 1 200 ? -18.193 5.098 -6.641 1.00 69.00 200 GLY A C 1
ATOM 1515 O O . GLY A 1 200 ? -18.186 6.318 -6.809 1.00 69.00 200 GLY A O 1
ATOM 1516 N N . ARG A 1 201 ? -19.333 4.403 -6.762 1.00 66.38 201 ARG A N 1
ATOM 1517 C CA . ARG A 1 201 ? -20.640 5.023 -7.061 1.00 66.38 201 ARG A CA 1
ATOM 1518 C C . ARG A 1 201 ? -21.556 5.065 -5.837 1.00 66.38 201 ARG A C 1
ATOM 1520 O O . ARG A 1 201 ? -22.417 4.207 -5.710 1.00 66.38 201 ARG A O 1
ATOM 1527 N N . GLY A 1 202 ? -21.410 6.087 -4.983 1.00 64.88 202 GLY A N 1
ATOM 1528 C CA . GLY A 1 202 ? -22.416 6.456 -3.964 1.00 64.88 202 GLY A CA 1
ATOM 1529 C C . GLY A 1 202 ? -22.983 5.276 -3.162 1.00 64.88 202 GLY A C 1
ATOM 1530 O O . GLY A 1 202 ? -24.199 5.171 -3.021 1.00 64.88 202 GLY A O 1
ATOM 1531 N N . GLY A 1 203 ? -22.096 4.374 -2.737 1.00 75.94 203 GLY A N 1
ATOM 1532 C CA . GLY A 1 203 ? -22.417 3.029 -2.267 1.00 75.94 203 GLY A CA 1
ATOM 1533 C C . GLY A 1 203 ? -22.690 2.914 -0.762 1.00 75.94 203 GLY A C 1
ATOM 1534 O O . GLY A 1 203 ? -22.871 3.932 -0.081 1.00 75.94 203 GLY A O 1
ATOM 1535 N N . PRO A 1 204 ? -22.720 1.676 -0.228 1.00 82.75 204 PRO A N 1
ATOM 1536 C CA . PRO A 1 204 ? -22.977 1.415 1.187 1.00 82.75 204 PRO A CA 1
ATOM 1537 C C . PRO A 1 204 ? -21.999 2.154 2.108 1.00 82.75 204 PRO A C 1
ATOM 1539 O O . PRO A 1 204 ? -22.406 2.554 3.197 1.00 82.75 204 PRO A O 1
ATOM 1542 N N . LEU A 1 205 ? -20.765 2.430 1.661 1.00 88.00 205 LEU A N 1
ATOM 1543 C CA . LEU A 1 205 ? -19.817 3.242 2.425 1.00 88.00 205 LEU A CA 1
ATOM 1544 C C . LEU A 1 205 ? -20.348 4.637 2.747 1.00 88.00 205 LEU A C 1
ATOM 1546 O O . LEU A 1 205 ? -20.324 5.056 3.899 1.00 88.00 205 LEU A O 1
ATOM 1550 N N . VAL A 1 206 ? -20.868 5.349 1.744 1.00 86.06 206 VAL A N 1
ATOM 1551 C CA . VAL A 1 206 ? -21.384 6.715 1.926 1.00 86.06 206 VAL A CA 1
ATOM 1552 C C . VAL A 1 206 ? -22.600 6.717 2.849 1.00 86.06 206 VAL A C 1
ATOM 1554 O O . VAL A 1 206 ? -22.786 7.662 3.608 1.00 86.06 206 VAL A O 1
ATOM 1557 N N . ALA A 1 207 ? -23.429 5.673 2.791 1.00 85.38 207 ALA A N 1
ATOM 1558 C CA . ALA A 1 207 ? -24.575 5.532 3.682 1.00 85.38 207 ALA A CA 1
ATOM 1559 C C . ALA A 1 207 ? -24.162 5.259 5.138 1.00 85.38 207 ALA A C 1
ATOM 1561 O O . ALA A 1 207 ? -24.844 5.722 6.044 1.00 85.38 207 ALA A O 1
ATOM 1562 N N . ALA A 1 208 ? -23.059 4.541 5.361 1.00 86.94 208 ALA A N 1
ATOM 1563 C CA . ALA A 1 208 ? -22.601 4.149 6.693 1.00 86.94 208 ALA A CA 1
ATOM 1564 C C . ALA A 1 208 ? -21.898 5.270 7.479 1.00 86.94 208 ALA A C 1
ATOM 1566 O O . ALA A 1 208 ? -21.828 5.200 8.703 1.00 86.94 208 ALA A O 1
ATOM 1567 N N . VAL A 1 209 ? -21.366 6.286 6.791 1.00 87.06 209 VAL A N 1
ATOM 1568 C CA . VAL A 1 209 ? -20.574 7.375 7.403 1.00 87.06 209 VAL A CA 1
ATOM 1569 C C . VAL A 1 209 ? -21.296 8.727 7.442 1.00 87.06 209 VAL A C 1
ATOM 1571 O O . VAL A 1 209 ? -20.669 9.751 7.715 1.00 87.06 209 VAL A O 1
ATOM 1574 N N . ARG A 1 210 ? -22.594 8.745 7.126 1.00 81.00 210 ARG A N 1
ATOM 1575 C CA . ARG A 1 210 ? -23.480 9.911 7.257 1.00 81.00 210 ARG A CA 1
ATOM 1576 C C . ARG A 1 210 ? -24.199 9.895 8.595 1.00 81.00 210 ARG A C 1
ATOM 1578 O O . ARG A 1 210 ? -24.365 11.001 9.150 1.00 81.00 210 ARG A O 1
#

InterPro domains:
  IPR007037 SIP-like, Rossmann fold domain [PF04954] (139-210)
  IPR013113 Siderophore-interacting, FAD-binding [PF08021] (3-127)
  IPR017927 FAD-binding domain, ferredoxin reductase-type [PS51384] (1-132)
  IPR017938 Riboflavin synthase-like beta-barrel [SSF63380] (3-129)
  IPR039261 Ferredoxin-NADP reductase (FNR), nucleotide-binding domain [G3DSA:3.40.50.80] (136-210)
  IPR039374 Siderophore-interacting protein [PTHR30157] (3-203)

Radius of gyration: 17.97 Å; chains: 1; bounding box: 45×33×50 Å

Organism: NCBI:txid1440053

pLDDT: mean 90.67, std 8.84, range [55.72, 98.62]

Secondary structure (DSSP, 8-state):
--EEEEEETTEEEEEEESGGGTT---SSSS-EEEEEEPPTT-SS--PPPPPTT--GGGHHHHHHHS-TTTSPEEEEEEEEEEETTTTEEEEEEE--SSTT-TTS-HHHHHHHT--TT---EEE---GGG-----TTSSS-EEEEEETTTHHHHHHHHHTPPTT-EEEEEEEESSGGG------SSEEEEEEEE-TTSPTTSS-HHHHHT-